Protein AF-A0A7S1TR69-F1 (afdb_monomer_lite)

Secondary structure (DSSP, 8-state):
------------------------------THHHHHHHHHHHHHHHHHHHHHHHHHHHTTS--GGGGGG-TT--TTS-HHHHHHHHHHHSS--TTEEEEEEE-TTS-EEEEEE-SEE--HHHHHHHTTS--S---EE-S-SEEE--HHHHHHHHHHHHTTHHHHHHHHHHTS-HHHHHHHHHHHHHHHHHHHHTT--

Radius of gyration: 30.83 Å; chains: 1; bounding box: 58×68×91 Å

pLDDT: mean 73.74, std 23.77, range [28.22, 97.88]

Sequence (197 aa):
TRTLMSTAPATSGAAGSGDVSNSGADVTAPKSRRKNGRRRRHAIKRKRHEDAASDGEDRVRYDPTERAQMPHLVEDALDDDLRLVKEELGYLPGHLRRIAARDAAGRPAVLQLYPLGISRSYKRRKRQRHTGDSAEPFPTMLWLVSKRLGLQVARLEYQGGVATMEKRLGESAEEVRAAQRAAHEGYAAARWALVNE

Structure (mmCIF, N/CA/C/O backbone):
data_AF-A0A7S1TR69-F1
#
_entry.id   AF-A0A7S1TR69-F1
#
loop_
_atom_site.group_PDB
_atom_site.id
_atom_site.type_symbol
_atom_site.label_atom_id
_atom_site.label_alt_id
_atom_site.label_comp_id
_atom_site.label_asym_id
_atom_site.label_entity_id
_atom_site.label_seq_id
_atom_site.pdbx_PDB_ins_code
_atom_site.Cartn_x
_atom_site.Cartn_y
_atom_site.Cartn_z
_atom_site.occupancy
_atom_site.B_iso_or_equiv
_atom_site.auth_seq_id
_atom_site.auth_comp_id
_atom_site.auth_asym_id
_atom_site.auth_atom_id
_atom_site.pdbx_PDB_model_num
ATOM 1 N N . THR A 1 1 ? 21.145 32.039 60.883 1.00 37.31 1 THR A N 1
ATOM 2 C CA . THR A 1 1 ? 22.429 32.571 60.362 1.00 37.31 1 THR A CA 1
ATOM 3 C C . THR A 1 1 ? 22.679 31.955 58.996 1.00 37.31 1 THR A C 1
ATOM 5 O O . THR A 1 1 ? 22.334 30.799 58.827 1.00 37.31 1 THR A O 1
ATOM 8 N N . ARG A 1 2 ? 23.219 32.629 57.976 1.00 34.91 2 ARG A N 1
ATOM 9 C CA . ARG A 1 2 ? 23.477 34.063 57.734 1.00 34.91 2 ARG A CA 1
ATOM 10 C C . ARG A 1 2 ? 23.538 34.227 56.200 1.00 34.91 2 ARG A C 1
ATOM 12 O O . ARG A 1 2 ? 24.145 33.396 55.538 1.00 34.91 2 ARG A O 1
ATOM 19 N N . THR A 1 3 ? 22.905 35.260 55.651 1.00 37.88 3 THR A N 1
ATOM 20 C CA . THR A 1 3 ? 22.991 35.665 54.230 1.00 37.88 3 THR A CA 1
ATOM 21 C C . THR A 1 3 ? 24.444 35.952 53.818 1.00 37.88 3 THR A C 1
ATOM 23 O O . THR A 1 3 ? 25.213 36.359 54.687 1.00 37.88 3 THR A O 1
ATOM 26 N N . LEU A 1 4 ? 24.797 35.861 52.525 1.00 39.00 4 LEU A N 1
ATOM 27 C CA . LEU A 1 4 ? 25.415 36.977 51.769 1.00 39.00 4 LEU A CA 1
ATOM 28 C C . LEU A 1 4 ? 25.694 36.655 50.285 1.00 39.00 4 LEU A C 1
ATOM 30 O O . LEU A 1 4 ? 26.061 35.542 49.924 1.00 39.00 4 LEU A O 1
ATOM 34 N N . MET A 1 5 ? 25.530 37.685 49.451 1.00 36.62 5 MET A N 1
ATOM 35 C CA . MET A 1 5 ? 25.973 37.774 48.052 1.00 36.62 5 MET A CA 1
ATOM 36 C C . MET A 1 5 ? 27.431 38.266 47.989 1.00 36.62 5 MET A C 1
ATOM 38 O O . MET A 1 5 ? 27.790 39.084 48.832 1.00 36.62 5 MET A O 1
ATOM 42 N N . SER A 1 6 ? 28.217 37.857 46.978 1.00 31.84 6 SER A N 1
ATOM 43 C CA . SER A 1 6 ? 29.419 38.551 46.434 1.00 31.84 6 SER A CA 1
ATOM 44 C C . SER A 1 6 ? 30.082 37.687 45.335 1.00 31.84 6 SER A C 1
ATOM 46 O O . SER A 1 6 ? 29.950 36.470 45.409 1.00 31.84 6 SER A O 1
ATOM 48 N N . THR A 1 7 ? 30.849 38.153 44.334 1.00 35.22 7 THR A N 1
ATOM 49 C CA . THR A 1 7 ? 30.918 39.423 43.558 1.00 35.22 7 THR A CA 1
ATOM 50 C C . THR A 1 7 ? 31.714 39.149 42.261 1.00 35.22 7 THR A C 1
ATOM 52 O O . THR A 1 7 ? 32.522 38.224 42.239 1.00 35.22 7 THR A O 1
ATOM 55 N N . ALA A 1 8 ? 31.552 39.956 41.202 1.00 36.22 8 ALA A N 1
ATOM 56 C CA . ALA A 1 8 ? 32.488 39.972 40.057 1.00 36.22 8 ALA A CA 1
ATOM 57 C C . ALA A 1 8 ? 33.788 40.746 40.394 1.00 36.22 8 ALA A C 1
ATOM 59 O O . ALA A 1 8 ? 33.816 41.456 41.404 1.00 36.22 8 ALA A O 1
ATOM 60 N N . PRO A 1 9 ? 34.856 40.647 39.571 1.00 46.12 9 PRO A N 1
ATOM 61 C CA . PRO A 1 9 ? 35.154 41.759 38.647 1.00 46.12 9 PRO A CA 1
ATOM 62 C C . PRO A 1 9 ? 35.740 41.340 37.269 1.00 46.12 9 PRO A C 1
ATOM 64 O O . PRO A 1 9 ? 35.765 40.165 36.918 1.00 46.12 9 PRO A O 1
ATOM 67 N N . ALA A 1 10 ? 36.144 42.332 36.459 1.00 32.28 10 ALA A N 1
ATOM 68 C CA . ALA A 1 10 ? 36.374 42.256 35.004 1.00 32.28 10 ALA A CA 1
ATOM 69 C C . ALA A 1 10 ? 37.852 42.401 34.553 1.00 32.28 10 ALA A C 1
ATOM 71 O O . ALA A 1 10 ? 38.710 42.671 35.388 1.00 32.28 10 ALA A O 1
ATOM 72 N N . THR A 1 11 ? 38.115 42.269 33.232 1.00 34.00 11 THR A N 1
ATOM 73 C CA . THR A 1 11 ? 39.175 42.871 32.345 1.00 34.00 11 THR A CA 1
ATOM 74 C C . THR A 1 11 ? 39.404 41.959 31.107 1.00 34.00 11 THR A C 1
ATOM 76 O O . THR A 1 11 ? 39.134 40.769 31.214 1.00 34.00 11 THR A O 1
ATOM 79 N N . SER A 1 12 ? 39.874 42.366 29.909 1.00 30.78 12 SER A N 1
ATOM 80 C CA . SER A 1 12 ? 40.018 43.671 29.212 1.00 30.78 12 SER A CA 1
ATOM 81 C C . SER A 1 12 ? 40.374 43.466 27.704 1.00 30.78 12 SER A C 1
ATOM 83 O O . SER A 1 12 ? 40.887 42.413 27.340 1.00 30.78 12 SER A O 1
ATOM 85 N N . GLY A 1 13 ? 40.173 44.491 26.849 1.00 29.28 13 GLY A N 1
ATOM 86 C CA . GLY A 1 13 ? 40.801 44.654 25.507 1.00 29.28 13 GLY A CA 1
ATOM 87 C C . GLY A 1 13 ? 40.213 43.869 24.305 1.00 29.28 13 GLY A C 1
ATOM 88 O O . GLY A 1 13 ? 39.543 42.865 24.495 1.00 29.28 13 GLY A O 1
ATOM 89 N N . ALA A 1 14 ? 40.427 44.250 23.031 1.00 29.81 14 ALA A N 1
ATOM 90 C CA . ALA A 1 14 ? 40.866 45.530 22.437 1.00 29.81 14 ALA A CA 1
ATOM 91 C C . ALA A 1 14 ? 40.582 45.580 20.901 1.00 29.81 14 ALA A C 1
ATOM 93 O O . ALA A 1 14 ? 40.628 44.548 20.248 1.00 29.81 14 ALA A O 1
ATOM 94 N N . ALA A 1 15 ? 40.316 46.789 20.372 1.00 29.30 15 ALA A N 1
ATOM 95 C CA . ALA A 1 15 ? 40.466 47.340 18.997 1.00 29.30 15 ALA A CA 1
ATOM 96 C C . ALA A 1 15 ? 40.431 46.476 17.697 1.00 29.30 15 ALA A C 1
ATOM 98 O O . ALA A 1 15 ? 41.132 45.478 17.580 1.00 29.30 15 ALA A O 1
ATOM 99 N N . GLY A 1 16 ? 39.834 47.031 16.616 1.00 28.22 16 GLY A N 1
ATOM 100 C CA . GLY A 1 16 ? 40.404 46.875 15.255 1.00 28.22 16 GLY A CA 1
ATOM 101 C C . GLY A 1 16 ? 39.478 46.884 14.016 1.00 28.22 16 GLY A C 1
ATOM 102 O O . GLY A 1 16 ? 39.055 45.823 13.587 1.00 28.22 16 GLY A O 1
ATOM 103 N N . SER A 1 17 ? 39.321 48.059 13.383 1.00 28.75 17 SER A N 1
ATOM 104 C CA . SER A 1 17 ? 39.218 48.331 11.920 1.00 28.75 17 SER A CA 1
ATOM 105 C C . SER A 1 17 ? 38.224 47.620 10.971 1.00 28.75 17 SER A C 1
ATOM 107 O O . SER A 1 17 ? 38.165 46.399 10.895 1.00 28.75 17 SER A O 1
ATOM 109 N N . GLY A 1 18 ? 37.648 48.408 10.041 1.00 30.23 18 GLY A N 1
ATOM 110 C CA . GLY A 1 18 ? 37.391 47.944 8.662 1.00 30.23 18 GLY A CA 1
ATOM 111 C C . GLY A 1 18 ? 36.063 48.339 8.002 1.00 30.23 18 GLY A C 1
ATOM 112 O O . GLY A 1 18 ? 35.301 47.449 7.641 1.00 30.23 18 GLY A O 1
ATOM 113 N N . ASP A 1 19 ? 35.798 49.632 7.787 1.00 31.44 19 ASP A N 1
ATOM 114 C CA . ASP A 1 19 ? 34.682 50.086 6.935 1.00 31.44 19 ASP A CA 1
ATOM 115 C C . ASP A 1 19 ? 35.173 50.337 5.494 1.00 31.44 19 ASP A C 1
ATOM 117 O O . ASP A 1 19 ? 36.206 50.984 5.299 1.00 31.44 19 ASP A O 1
ATOM 121 N N . VAL A 1 20 ? 34.469 49.804 4.487 1.00 38.53 20 VAL A N 1
ATOM 122 C CA . VAL A 1 20 ? 34.795 49.977 3.059 1.00 38.53 20 VAL A CA 1
ATOM 123 C C . VAL A 1 20 ? 33.517 50.169 2.246 1.00 38.53 20 VAL A C 1
ATOM 125 O O . VAL A 1 20 ? 32.836 49.220 1.852 1.00 38.53 20 VAL A O 1
ATOM 128 N N . SER A 1 21 ? 33.242 51.430 1.930 1.00 32.88 21 SER A N 1
ATOM 129 C CA . SER A 1 21 ? 32.243 51.859 0.954 1.00 32.88 21 SER A CA 1
ATOM 130 C C . SER A 1 21 ? 32.514 51.266 -0.434 1.00 32.88 21 SER A C 1
ATOM 132 O O . SER A 1 21 ? 33.641 51.335 -0.924 1.00 32.88 21 SER A O 1
ATOM 134 N N . ASN A 1 22 ? 31.474 50.794 -1.128 1.00 33.12 22 ASN A N 1
ATOM 135 C CA . ASN A 1 22 ? 31.541 50.527 -2.567 1.00 33.12 22 ASN A CA 1
ATOM 136 C C . ASN A 1 22 ? 30.507 51.380 -3.314 1.00 33.12 22 ASN A C 1
ATOM 138 O O . ASN A 1 22 ? 29.309 51.313 -3.035 1.00 33.12 22 ASN A O 1
ATOM 142 N N . SER A 1 23 ? 30.985 52.208 -4.239 1.00 33.25 23 SER A N 1
ATOM 143 C CA . SER A 1 23 ? 30.186 53.154 -5.015 1.00 33.25 23 SER A CA 1
ATOM 144 C C . SER A 1 23 ? 29.502 52.487 -6.213 1.00 33.25 23 SER A C 1
ATOM 146 O O . SER A 1 23 ? 29.989 51.519 -6.794 1.00 33.25 23 SER A O 1
ATOM 148 N N . GLY A 1 24 ? 28.328 53.002 -6.585 1.00 33.34 24 GLY A N 1
ATOM 149 C CA . GLY A 1 24 ? 27.547 52.469 -7.700 1.00 33.34 24 GLY A CA 1
ATOM 150 C C . GLY A 1 24 ? 28.105 52.852 -9.073 1.00 33.34 24 GLY A C 1
ATOM 151 O O . GLY A 1 24 ? 28.635 53.946 -9.256 1.00 33.34 24 GLY A O 1
ATOM 152 N N . ALA A 1 25 ? 27.896 51.974 -10.057 1.00 31.81 25 ALA A N 1
ATOM 153 C CA . ALA A 1 25 ? 28.093 52.261 -11.475 1.00 31.81 25 ALA A CA 1
ATOM 154 C C . ALA A 1 25 ? 26.768 52.075 -12.236 1.00 31.81 25 ALA A C 1
ATOM 156 O O . ALA A 1 25 ? 26.170 50.997 -12.207 1.00 31.81 25 ALA A O 1
ATOM 157 N N . ASP A 1 26 ? 26.312 53.134 -12.907 1.00 38.41 26 ASP A N 1
ATOM 158 C CA . ASP A 1 26 ? 25.147 53.118 -13.799 1.00 38.41 26 ASP A CA 1
ATOM 159 C C . ASP A 1 26 ? 25.491 52.447 -15.143 1.00 38.41 26 ASP A C 1
ATOM 161 O O . ASP A 1 26 ? 26.572 52.652 -15.694 1.00 38.41 26 ASP A O 1
ATOM 165 N N . VAL A 1 27 ? 24.558 51.659 -15.691 1.00 40.62 27 VAL A N 1
ATOM 166 C CA . VAL A 1 27 ? 24.656 51.073 -17.039 1.00 40.62 27 VAL A CA 1
ATOM 167 C C . VAL A 1 27 ? 23.279 51.067 -17.714 1.00 40.62 27 VAL A C 1
ATOM 169 O O . VAL A 1 27 ? 22.526 50.084 -17.693 1.00 40.62 27 VAL A O 1
ATOM 172 N N . THR A 1 28 ? 22.953 52.160 -18.400 1.00 48.12 28 THR A N 1
ATOM 173 C CA . THR A 1 28 ? 21.740 52.285 -19.218 1.00 48.12 28 THR A CA 1
ATOM 174 C C . THR A 1 28 ? 21.899 51.609 -20.592 1.00 48.12 28 THR A C 1
ATOM 176 O O . THR A 1 28 ? 22.429 52.167 -21.548 1.00 48.12 28 THR A O 1
ATOM 179 N N . ALA A 1 29 ? 21.393 50.377 -20.732 1.00 43.53 29 ALA A N 1
ATOM 180 C CA . ALA A 1 29 ? 21.462 49.617 -21.990 1.00 43.53 29 ALA A CA 1
ATOM 181 C C . ALA A 1 29 ? 20.355 49.991 -23.020 1.00 43.53 29 ALA A C 1
ATOM 183 O O . ALA A 1 29 ? 19.178 50.106 -22.654 1.00 43.53 29 ALA A O 1
ATOM 184 N N . PRO A 1 30 ? 20.665 50.095 -24.334 1.00 41.94 30 PRO A N 1
ATOM 185 C CA . PRO A 1 30 ? 19.741 50.624 -25.346 1.00 41.94 30 PRO A CA 1
ATOM 186 C C . PRO A 1 30 ? 18.538 49.715 -25.675 1.00 41.94 30 PRO A C 1
ATOM 188 O O . PRO A 1 30 ? 18.635 48.492 -25.816 1.00 41.94 30 PRO A O 1
ATOM 191 N N . LYS A 1 31 ? 17.368 50.345 -25.865 1.00 50.06 31 LYS A N 1
ATOM 192 C CA . LYS A 1 31 ? 16.043 49.689 -25.922 1.00 50.06 31 LYS A CA 1
ATOM 193 C C . LYS A 1 31 ? 15.795 48.777 -27.145 1.00 50.06 31 LYS A C 1
ATOM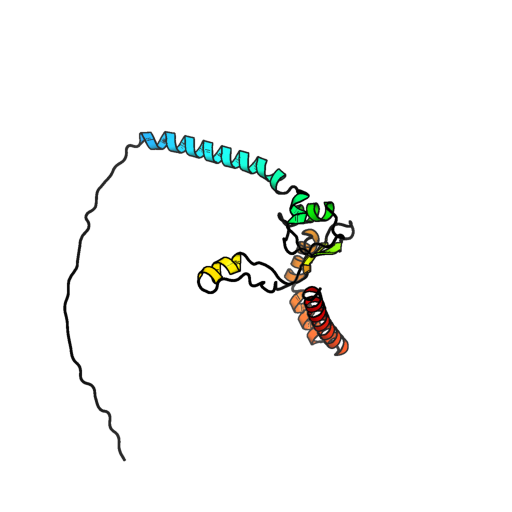 195 O O . LYS A 1 31 ? 14.914 47.920 -27.065 1.00 50.06 31 LYS A O 1
ATOM 200 N N . SER A 1 32 ? 16.539 48.894 -28.251 1.00 47.91 32 SER A N 1
ATOM 201 C CA . SER A 1 32 ? 16.267 48.136 -29.495 1.00 47.91 32 SER A CA 1
ATOM 202 C C . SER A 1 32 ? 16.574 46.632 -29.382 1.00 47.91 32 SER A C 1
ATOM 204 O O . SER A 1 32 ? 15.752 45.800 -29.778 1.00 47.91 32 SER A O 1
ATOM 206 N N . ARG A 1 33 ? 17.690 46.255 -28.735 1.00 43.62 33 ARG A N 1
ATOM 207 C CA . ARG A 1 33 ? 18.094 44.849 -28.497 1.00 43.62 33 ARG A CA 1
ATOM 208 C C . ARG A 1 33 ? 17.037 44.039 -27.723 1.00 43.62 33 ARG A C 1
ATOM 210 O O . ARG A 1 33 ? 16.931 42.824 -27.906 1.00 43.62 33 ARG A O 1
ATOM 217 N N . ARG A 1 34 ? 16.203 44.695 -26.901 1.00 47.06 34 ARG A N 1
ATOM 218 C CA . ARG A 1 34 ? 15.158 44.041 -26.088 1.00 47.06 34 ARG A CA 1
ATOM 219 C C . ARG A 1 34 ? 14.012 43.433 -26.917 1.00 47.06 34 ARG A C 1
ATOM 221 O O . ARG A 1 34 ? 13.497 42.389 -26.514 1.00 47.06 34 ARG A O 1
ATOM 228 N N . LYS A 1 35 ? 13.623 44.010 -28.067 1.00 44.31 35 LYS A N 1
ATOM 229 C CA . LYS A 1 35 ? 12.495 43.491 -28.882 1.00 44.31 35 LYS A CA 1
ATOM 230 C C . LYS A 1 35 ? 12.825 42.144 -29.548 1.00 44.31 35 LYS A C 1
ATOM 232 O O . LYS A 1 35 ? 12.065 41.186 -29.387 1.00 44.31 35 LYS A O 1
ATOM 237 N N . ASN A 1 36 ? 13.986 42.019 -30.197 1.00 44.88 36 ASN A N 1
ATOM 238 C CA . ASN A 1 36 ? 14.381 40.776 -30.883 1.00 44.88 36 ASN A CA 1
ATOM 239 C C . ASN A 1 36 ? 14.621 39.613 -29.903 1.00 44.88 36 ASN A C 1
ATOM 241 O O . ASN A 1 36 ? 14.195 38.485 -30.158 1.00 44.88 36 ASN A O 1
ATOM 245 N N . GLY A 1 37 ? 15.199 39.895 -28.729 1.00 48.38 37 GLY A N 1
ATOM 246 C CA . GLY A 1 37 ? 15.357 38.902 -27.661 1.00 48.38 37 GLY A CA 1
ATOM 247 C C . GLY A 1 37 ? 14.039 38.431 -27.028 1.00 48.38 37 GLY A C 1
ATOM 248 O O . GLY A 1 37 ? 14.005 37.352 -26.438 1.00 48.38 37 GLY A O 1
ATOM 249 N N . ARG A 1 38 ? 12.943 39.200 -27.127 1.00 51.16 38 ARG A N 1
ATOM 250 C CA . ARG A 1 38 ? 11.614 38.792 -26.627 1.00 51.16 38 ARG A CA 1
ATOM 251 C C . ARG A 1 38 ? 10.900 37.877 -27.628 1.00 51.16 38 ARG A C 1
ATOM 253 O O . ARG A 1 38 ? 10.381 36.843 -27.222 1.00 51.16 38 ARG A O 1
ATOM 260 N N . ARG A 1 39 ? 10.972 38.186 -28.932 1.00 54.66 39 ARG A N 1
ATOM 261 C CA . ARG A 1 39 ? 10.464 37.311 -30.010 1.00 54.66 39 ARG A CA 1
ATOM 262 C C . ARG A 1 39 ? 11.171 35.951 -30.040 1.00 54.66 39 ARG A C 1
ATOM 264 O O . ARG A 1 39 ? 10.491 34.931 -29.996 1.00 54.66 39 ARG A O 1
ATOM 271 N N . ARG A 1 40 ? 12.514 35.916 -30.007 1.00 55.38 40 ARG A N 1
ATOM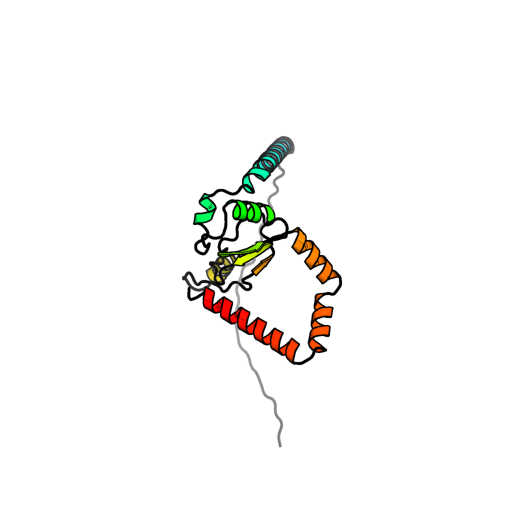 272 C CA . ARG A 1 40 ? 13.276 34.648 -29.944 1.00 55.38 40 ARG A CA 1
ATOM 273 C C . ARG A 1 40 ? 12.927 33.809 -28.708 1.00 55.38 40 ARG A C 1
ATOM 275 O O . ARG A 1 40 ? 12.747 32.604 -28.834 1.00 55.38 40 ARG A O 1
ATOM 282 N N . ARG A 1 41 ? 12.758 34.430 -27.532 1.00 54.28 41 ARG A N 1
ATOM 283 C CA . ARG A 1 41 ? 12.344 33.712 -26.311 1.00 54.28 41 ARG A CA 1
ATOM 284 C C . ARG A 1 41 ? 10.921 33.153 -26.390 1.00 54.28 41 ARG A C 1
ATOM 286 O O . ARG A 1 41 ? 10.709 32.046 -25.912 1.00 54.28 41 ARG A O 1
ATOM 293 N N . HIS A 1 42 ? 9.973 33.846 -27.026 1.00 49.88 42 HIS A N 1
ATOM 294 C CA . HIS A 1 42 ? 8.639 33.279 -27.264 1.00 49.88 42 HIS A CA 1
ATOM 295 C C . HIS A 1 42 ? 8.648 32.137 -28.287 1.00 49.88 42 HIS A C 1
ATOM 297 O O . HIS A 1 42 ? 7.951 31.157 -28.058 1.00 49.88 42 HIS A O 1
ATOM 303 N N . ALA A 1 43 ? 9.457 32.212 -29.349 1.00 57.47 43 ALA A N 1
ATOM 304 C CA . ALA A 1 43 ? 9.610 31.110 -30.303 1.00 57.47 43 ALA A CA 1
ATOM 305 C C . ALA A 1 43 ? 10.234 29.864 -29.647 1.00 57.47 43 ALA A C 1
ATOM 307 O O . ALA A 1 43 ? 9.684 28.776 -29.759 1.00 57.47 43 ALA A O 1
ATOM 308 N N . ILE A 1 44 ? 11.315 30.029 -28.874 1.00 57.88 44 ILE A N 1
ATOM 309 C CA . ILE A 1 44 ? 11.944 28.927 -28.123 1.00 57.88 44 ILE A CA 1
ATOM 310 C C . ILE A 1 44 ? 10.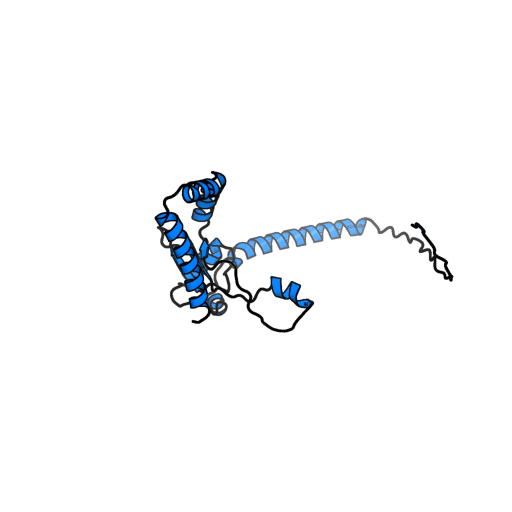993 28.367 -27.054 1.00 57.88 44 ILE A C 1
ATOM 312 O O . ILE A 1 44 ? 10.968 27.159 -26.842 1.00 57.88 44 ILE A O 1
ATOM 316 N N . LYS A 1 45 ? 10.193 29.213 -26.386 1.00 51.06 45 LYS A N 1
ATOM 317 C CA . LYS A 1 45 ? 9.193 28.750 -25.410 1.00 51.06 45 LYS A CA 1
ATOM 318 C C . LYS A 1 45 ? 8.031 28.009 -26.082 1.00 51.06 45 LYS A C 1
ATOM 320 O O . LYS A 1 45 ? 7.596 27.012 -25.526 1.00 51.06 45 LYS A O 1
ATOM 325 N N . ARG A 1 46 ? 7.550 28.462 -27.248 1.00 57.97 46 ARG A N 1
ATOM 326 C CA . ARG A 1 46 ? 6.529 27.752 -28.038 1.00 57.97 46 ARG A CA 1
ATOM 327 C C . ARG A 1 46 ? 7.037 26.403 -28.516 1.00 57.97 46 ARG A C 1
ATOM 329 O O . ARG A 1 46 ? 6.433 25.407 -28.149 1.00 57.97 46 ARG A O 1
ATOM 336 N N . LYS A 1 47 ? 8.205 26.366 -29.164 1.00 55.22 47 LYS A N 1
ATOM 337 C CA . LYS A 1 47 ? 8.807 25.107 -29.605 1.00 55.22 47 LYS A CA 1
ATOM 338 C C . LYS A 1 47 ? 9.014 24.135 -28.435 1.00 55.22 47 LYS A C 1
ATOM 340 O O . LYS A 1 47 ? 8.597 22.999 -28.521 1.00 55.22 47 LYS A O 1
ATOM 345 N N . ARG A 1 48 ? 9.508 24.599 -27.279 1.00 53.88 48 ARG A N 1
ATOM 346 C CA . ARG A 1 48 ? 9.595 23.766 -26.059 1.00 53.88 48 ARG A CA 1
ATOM 347 C C . ARG A 1 48 ? 8.248 23.286 -25.503 1.00 53.88 48 ARG A C 1
ATOM 349 O O . ARG A 1 48 ? 8.252 22.318 -24.759 1.00 53.88 48 ARG A O 1
ATOM 356 N N . HIS A 1 49 ? 7.136 23.966 -25.781 1.00 53.69 49 HIS A N 1
ATOM 357 C CA . HIS A 1 49 ? 5.792 23.495 -25.423 1.00 53.69 49 HIS A CA 1
ATOM 358 C C . HIS A 1 49 ? 5.224 22.527 -26.469 1.00 53.69 49 HIS A C 1
ATOM 360 O O . HIS A 1 49 ? 4.493 21.625 -26.088 1.00 53.69 49 HIS A O 1
ATOM 366 N N . GLU A 1 50 ? 5.560 22.703 -27.747 1.00 53.59 50 GLU A N 1
ATOM 367 C CA . GLU A 1 50 ? 5.196 21.802 -28.849 1.00 53.59 50 GLU A CA 1
ATOM 368 C C . GLU A 1 50 ? 5.978 20.479 -28.736 1.00 53.59 50 GLU A C 1
ATOM 370 O O . GLU A 1 50 ? 5.364 19.419 -28.651 1.00 53.59 50 GLU A O 1
ATOM 375 N N . ASP A 1 51 ? 7.306 20.545 -28.579 1.00 50.72 51 ASP A N 1
ATOM 376 C CA . ASP A 1 51 ? 8.181 19.398 -28.297 1.00 50.72 51 ASP A CA 1
ATOM 377 C C . ASP A 1 51 ? 7.711 18.663 -27.016 1.00 50.72 51 ASP A C 1
ATOM 379 O O . ASP A 1 51 ? 7.542 17.450 -27.019 1.00 50.72 51 ASP A O 1
ATOM 383 N N . ALA A 1 52 ? 7.394 19.386 -25.929 1.00 50.19 52 ALA A N 1
ATOM 384 C CA . ALA A 1 52 ? 6.914 18.774 -24.680 1.00 50.19 52 ALA A CA 1
ATOM 385 C C . ALA A 1 52 ? 5.465 18.248 -24.727 1.00 50.19 52 ALA A C 1
ATOM 387 O O . ALA A 1 52 ? 5.085 17.477 -23.846 1.00 50.19 52 ALA A O 1
ATOM 388 N N . ALA A 1 53 ? 4.654 18.672 -25.702 1.00 50.41 53 ALA A N 1
ATOM 389 C CA . ALA A 1 53 ? 3.336 18.092 -25.955 1.00 50.41 53 ALA A CA 1
ATOM 390 C C . ALA A 1 53 ? 3.458 16.796 -26.773 1.00 50.41 53 ALA A C 1
ATOM 392 O O . ALA A 1 53 ? 2.747 15.840 -26.487 1.00 50.41 53 ALA A O 1
ATOM 393 N N . SER A 1 54 ? 4.407 16.747 -27.717 1.00 50.66 54 SER A N 1
ATOM 394 C CA . SER A 1 54 ? 4.767 15.542 -28.476 1.00 50.66 54 SER A CA 1
ATOM 395 C C . SER A 1 54 ? 5.413 14.467 -27.590 1.00 50.66 54 SER A C 1
ATOM 397 O O . SER A 1 54 ? 5.006 13.311 -27.628 1.00 50.66 54 SER A O 1
ATOM 399 N N . ASP A 1 55 ? 6.370 14.844 -26.735 1.00 49.12 55 ASP A N 1
ATOM 400 C CA . ASP A 1 55 ? 7.038 13.938 -25.782 1.00 49.12 55 ASP A CA 1
ATOM 401 C C . ASP A 1 55 ? 6.090 13.400 -24.685 1.00 49.12 55 ASP A C 1
ATOM 403 O O . ASP A 1 55 ? 6.479 12.541 -23.890 1.00 49.12 55 ASP A O 1
ATOM 407 N N . GLY A 1 56 ? 4.873 13.945 -24.570 1.00 46.84 56 GLY A N 1
ATOM 408 C CA . GLY A 1 56 ? 3.928 13.630 -23.499 1.00 46.84 56 GLY A CA 1
ATOM 409 C C . GLY A 1 56 ? 3.355 12.214 -23.577 1.00 46.84 56 GLY A C 1
ATOM 410 O O . GLY A 1 56 ? 3.266 11.548 -22.547 1.00 46.84 56 GLY A O 1
ATOM 411 N N . GLU A 1 57 ? 3.000 11.747 -24.777 1.00 50.12 57 GLU A N 1
ATOM 412 C CA . GLU A 1 57 ? 2.453 10.396 -24.982 1.00 50.12 57 GLU A CA 1
ATOM 413 C C . GLU A 1 57 ? 3.547 9.322 -24.916 1.00 50.12 57 GLU A C 1
ATOM 415 O O . GLU A 1 57 ? 3.392 8.321 -24.214 1.00 50.12 57 GLU A O 1
ATOM 420 N N . ASP A 1 58 ? 4.688 9.545 -25.574 1.00 51.47 58 ASP A N 1
ATOM 421 C CA . ASP A 1 58 ? 5.739 8.524 -25.695 1.00 51.47 58 ASP A CA 1
ATOM 422 C C . ASP A 1 58 ? 6.446 8.243 -24.351 1.00 51.47 58 ASP A C 1
ATOM 424 O O . ASP A 1 58 ? 6.869 7.124 -24.075 1.00 51.47 58 ASP A O 1
ATOM 428 N N . ARG A 1 59 ? 6.481 9.223 -23.435 1.00 54.78 59 ARG A N 1
ATOM 429 C CA . ARG A 1 59 ? 7.038 9.059 -22.076 1.00 54.78 59 ARG A CA 1
ATOM 430 C C . ARG A 1 59 ? 6.257 8.123 -21.156 1.00 54.78 59 ARG A C 1
ATOM 432 O O . ARG A 1 59 ? 6.841 7.588 -20.212 1.00 54.78 59 ARG A O 1
ATOM 439 N N . VAL A 1 60 ? 4.952 7.968 -21.377 1.00 64.31 60 VAL A N 1
ATOM 440 C CA . VAL A 1 60 ? 4.098 7.086 -20.559 1.00 64.31 60 VAL A CA 1
ATOM 441 C C . VAL A 1 60 ? 4.172 5.641 -21.061 1.00 64.31 60 VAL A C 1
ATOM 443 O O . VAL A 1 60 ? 3.902 4.711 -20.303 1.00 64.31 60 VAL A O 1
ATOM 446 N N . ARG A 1 61 ? 4.612 5.435 -22.308 1.00 81.75 61 ARG A N 1
ATOM 447 C CA . ARG A 1 61 ? 4.767 4.115 -22.917 1.00 81.75 61 ARG A CA 1
ATOM 448 C C . ARG A 1 61 ? 5.751 3.254 -22.125 1.00 81.75 61 ARG A C 1
ATOM 450 O O . ARG A 1 61 ? 6.837 3.700 -21.759 1.00 81.75 61 ARG A O 1
ATOM 457 N N . TYR A 1 62 ? 5.357 2.018 -21.842 1.00 86.06 62 TYR A N 1
ATOM 458 C CA . TYR A 1 62 ? 6.223 1.021 -21.216 1.00 86.06 62 TYR A CA 1
ATOM 459 C C . TYR A 1 62 ? 7.233 0.465 -22.222 1.00 86.06 62 TYR A C 1
ATOM 461 O O . TYR A 1 62 ? 6.867 0.140 -23.353 1.00 86.06 62 TYR A O 1
ATOM 469 N N . ASP A 1 63 ? 8.485 0.353 -21.787 1.00 87.75 63 ASP A N 1
ATOM 470 C CA . ASP A 1 63 ? 9.563 -0.324 -22.504 1.00 87.75 63 ASP A CA 1
ATOM 471 C C . ASP A 1 63 ? 9.879 -1.638 -21.759 1.00 87.75 63 ASP A C 1
ATOM 473 O O . ASP A 1 63 ? 10.210 -1.581 -20.572 1.00 87.75 63 ASP A O 1
ATOM 477 N N . PRO A 1 64 ? 9.813 -2.820 -22.409 1.00 85.69 64 PRO A N 1
ATOM 478 C CA . PRO A 1 64 ? 10.140 -4.106 -21.783 1.00 85.69 64 PRO A CA 1
ATOM 479 C C . PRO A 1 64 ? 11.508 -4.157 -21.081 1.00 85.69 64 PRO A C 1
ATOM 481 O O . PRO A 1 64 ? 11.691 -4.918 -20.131 1.00 85.69 64 PRO A O 1
ATOM 484 N N . THR A 1 65 ? 12.474 -3.327 -21.487 1.00 87.31 65 THR A N 1
ATOM 485 C CA . THR A 1 65 ? 13.782 -3.226 -20.819 1.00 87.31 65 THR A CA 1
ATOM 486 C C . THR A 1 65 ? 13.711 -2.574 -19.431 1.00 87.31 65 THR A C 1
ATOM 488 O O . THR A 1 65 ? 14.601 -2.797 -18.607 1.00 87.31 65 THR A O 1
ATOM 491 N N . GLU A 1 66 ? 12.640 -1.840 -19.100 1.00 86.31 66 GLU A N 1
ATOM 492 C CA . GLU A 1 66 ? 12.388 -1.331 -17.742 1.00 86.31 66 GLU A CA 1
ATOM 493 C C . GLU A 1 66 ? 12.192 -2.470 -16.730 1.00 86.31 66 GLU A C 1
ATOM 495 O O . GLU A 1 66 ? 12.524 -2.297 -15.556 1.00 86.31 66 GLU A O 1
ATOM 500 N N . ARG A 1 67 ? 11.741 -3.655 -17.173 1.00 85.69 67 ARG A N 1
ATOM 501 C CA . ARG A 1 67 ? 11.595 -4.850 -16.324 1.00 85.69 67 ARG A CA 1
ATOM 502 C C . ARG A 1 67 ? 12.907 -5.235 -15.638 1.00 85.69 67 ARG A C 1
ATOM 504 O O . ARG A 1 67 ? 12.918 -5.538 -14.448 1.00 85.69 67 ARG A O 1
ATOM 511 N N . ALA A 1 68 ? 14.029 -5.134 -16.354 1.00 85.31 68 ALA A N 1
ATOM 512 C CA . ALA A 1 68 ? 15.364 -5.436 -15.830 1.00 85.31 68 ALA A CA 1
ATOM 513 C C . ALA A 1 68 ? 15.833 -4.462 -14.726 1.00 85.31 68 ALA A C 1
ATOM 515 O O . ALA A 1 68 ? 16.829 -4.721 -14.054 1.00 85.31 68 ALA A O 1
ATOM 516 N N . GLN A 1 69 ? 15.123 -3.347 -14.515 1.00 81.38 69 GLN A N 1
ATOM 517 C CA . GLN A 1 69 ? 15.408 -2.371 -13.457 1.00 81.38 69 GLN A CA 1
ATOM 518 C C . GLN A 1 69 ? 14.680 -2.694 -12.137 1.00 81.38 69 GLN A C 1
ATOM 520 O O . GLN A 1 69 ? 14.842 -1.958 -11.161 1.00 81.38 69 GLN A O 1
ATOM 525 N N . MET A 1 70 ? 13.887 -3.773 -12.091 1.00 87.81 70 MET A N 1
ATOM 526 C CA . MET A 1 70 ? 13.138 -4.230 -10.916 1.00 87.81 70 MET A CA 1
ATOM 527 C C . MET A 1 70 ? 13.719 -5.546 -10.367 1.00 87.81 70 MET A C 1
ATOM 529 O O . MET A 1 70 ? 13.209 -6.620 -10.682 1.00 87.81 70 MET A O 1
ATOM 533 N N . PRO A 1 71 ? 14.758 -5.509 -9.513 1.00 86.25 71 PRO A N 1
ATOM 534 C CA . PRO A 1 71 ? 15.452 -6.718 -9.052 1.00 86.25 71 PRO A CA 1
ATOM 535 C C . PRO A 1 71 ? 14.606 -7.640 -8.158 1.00 86.25 71 PRO A C 1
ATOM 537 O O . PRO A 1 71 ? 15.029 -8.752 -7.868 1.00 86.25 71 PRO A O 1
ATOM 540 N N . HIS A 1 72 ? 13.435 -7.183 -7.705 1.00 88.12 72 HIS A N 1
ATOM 541 C CA . HIS A 1 72 ? 12.524 -7.945 -6.847 1.00 88.12 72 HIS A CA 1
ATOM 542 C C . HIS A 1 72 ? 11.254 -8.405 -7.573 1.00 88.12 72 HIS A C 1
ATOM 544 O O . HIS A 1 72 ? 10.396 -9.010 -6.936 1.00 88.12 72 HIS A O 1
ATOM 550 N N . LEU A 1 73 ? 11.100 -8.100 -8.866 1.00 88.81 73 LEU A N 1
ATOM 551 C CA . LEU A 1 73 ? 9.912 -8.475 -9.626 1.00 88.81 73 LEU A CA 1
ATOM 552 C C . LEU A 1 73 ? 9.906 -9.986 -9.877 1.00 88.81 73 LEU A C 1
ATOM 554 O O . LEU A 1 73 ? 10.786 -10.500 -10.566 1.00 88.81 73 LEU A O 1
ATOM 558 N N . VAL A 1 74 ? 8.900 -10.686 -9.359 1.00 86.62 74 VAL A N 1
ATOM 559 C CA . VAL A 1 74 ? 8.694 -12.106 -9.670 1.00 86.62 74 VAL A CA 1
ATOM 560 C C . VAL A 1 74 ? 7.941 -12.265 -10.998 1.00 86.62 74 VAL A C 1
ATOM 562 O O . VAL A 1 74 ? 7.339 -11.325 -11.519 1.00 86.62 74 VAL A O 1
ATOM 565 N N . GLU A 1 75 ? 7.992 -13.459 -11.587 1.00 74.81 75 GLU A N 1
ATOM 566 C CA . GLU A 1 75 ? 7.504 -13.706 -12.955 1.00 74.81 75 GLU A CA 1
ATOM 567 C C . GLU A 1 75 ? 5.978 -13.557 -13.132 1.00 74.81 75 GLU A C 1
ATOM 569 O O . GLU A 1 75 ? 5.505 -13.475 -14.262 1.00 74.81 75 GLU A O 1
ATOM 574 N N . ASP A 1 76 ? 5.206 -13.458 -12.040 1.00 77.06 76 ASP A N 1
ATOM 575 C CA . ASP A 1 76 ? 3.736 -13.355 -12.057 1.00 77.06 76 ASP A CA 1
ATOM 576 C C . ASP A 1 76 ? 3.180 -12.030 -12.624 1.00 77.06 76 ASP A C 1
ATOM 578 O O . ASP A 1 76 ? 2.000 -11.954 -12.983 1.00 77.06 76 ASP A O 1
ATOM 582 N N . ALA A 1 77 ? 4.016 -10.994 -12.735 1.00 75.94 77 ALA A N 1
ATOM 583 C CA . ALA A 1 77 ? 3.655 -9.716 -13.333 1.00 75.94 77 ALA A CA 1
ATOM 584 C C . ALA A 1 77 ? 3.843 -9.753 -14.856 1.00 75.94 77 ALA A C 1
ATOM 586 O O . ALA A 1 77 ? 4.965 -9.900 -15.353 1.00 75.94 77 ALA A O 1
ATOM 587 N N . LEU A 1 78 ? 2.762 -9.560 -15.611 1.00 85.94 78 LEU A N 1
ATOM 588 C CA . LEU A 1 78 ? 2.810 -9.492 -17.071 1.00 85.94 78 LEU A CA 1
ATOM 589 C C . LEU A 1 78 ? 3.321 -8.122 -17.535 1.00 85.94 78 LEU A C 1
ATOM 591 O O . LEU A 1 78 ? 3.139 -7.109 -16.863 1.00 85.94 78 LEU A O 1
ATOM 595 N N . ASP A 1 79 ? 3.902 -8.061 -18.728 1.00 89.81 79 ASP A N 1
ATOM 596 C CA . ASP A 1 79 ? 4.339 -6.794 -19.330 1.00 89.81 79 ASP A CA 1
ATOM 597 C C . ASP A 1 79 ? 3.167 -5.817 -19.560 1.00 89.81 79 ASP A C 1
ATOM 599 O O . ASP A 1 79 ? 3.318 -4.605 -19.398 1.00 89.81 79 ASP A O 1
ATOM 603 N N . ASP A 1 80 ? 1.963 -6.337 -19.819 1.00 91.12 80 ASP A N 1
ATOM 604 C CA . ASP A 1 80 ? 0.727 -5.546 -19.831 1.00 91.12 80 ASP A CA 1
ATOM 605 C C . ASP A 1 80 ? 0.356 -4.974 -18.453 1.00 91.12 80 ASP A C 1
ATOM 607 O O . ASP A 1 80 ? -0.196 -3.875 -18.378 1.00 91.12 80 ASP A O 1
ATOM 611 N N . ASP A 1 81 ? 0.686 -5.660 -17.353 1.00 93.25 81 ASP A N 1
ATOM 612 C CA . ASP A 1 81 ? 0.484 -5.108 -16.010 1.00 93.25 81 ASP A CA 1
ATOM 613 C C . ASP A 1 81 ? 1.427 -3.939 -15.763 1.00 93.25 81 ASP A C 1
ATOM 615 O O . ASP A 1 81 ? 1.004 -2.906 -15.252 1.00 93.25 81 ASP A O 1
ATOM 619 N N . LEU A 1 82 ? 2.696 -4.080 -16.154 1.00 93.56 82 LEU A N 1
ATOM 620 C CA . LEU A 1 82 ? 3.699 -3.025 -16.029 1.00 93.56 82 LEU A CA 1
ATOM 621 C C . LEU A 1 82 ? 3.307 -1.802 -16.868 1.00 93.56 82 LEU A C 1
ATOM 623 O O . LEU A 1 82 ? 3.334 -0.677 -16.364 1.00 93.56 82 LEU A O 1
ATOM 627 N N . ARG A 1 83 ? 2.814 -2.014 -18.094 1.00 94.00 83 ARG A N 1
ATOM 628 C CA . ARG A 1 83 ? 2.209 -0.960 -18.917 1.00 94.00 83 ARG A CA 1
ATOM 629 C C . ARG A 1 83 ? 1.051 -0.259 -18.203 1.00 94.00 83 ARG A C 1
ATOM 631 O O . ARG A 1 83 ? 1.085 0.961 -18.059 1.00 94.00 83 ARG A O 1
ATOM 638 N N . LEU A 1 84 ? 0.068 -1.006 -17.696 1.00 93.88 84 LEU A N 1
ATOM 639 C CA . LEU A 1 84 ? -1.076 -0.436 -16.973 1.00 93.88 84 LEU A CA 1
ATOM 640 C C . LEU A 1 84 ? -0.650 0.307 -15.694 1.00 93.88 84 LEU A C 1
ATOM 642 O O . LEU A 1 84 ? -1.181 1.373 -15.398 1.00 93.88 84 LEU A O 1
ATOM 646 N N . VAL A 1 85 ? 0.332 -0.199 -14.946 1.00 94.31 85 VAL A N 1
ATOM 647 C CA . VAL A 1 85 ? 0.873 0.473 -13.752 1.00 94.31 85 VAL A CA 1
ATOM 648 C C . VAL A 1 85 ? 1.572 1.782 -14.122 1.00 94.31 85 VAL A C 1
ATOM 650 O O . VAL A 1 85 ? 1.375 2.784 -13.432 1.00 94.31 85 VAL A O 1
ATOM 653 N N . LYS A 1 86 ? 2.331 1.810 -15.226 1.00 92.94 86 LYS A N 1
ATOM 654 C CA . LYS A 1 86 ? 2.985 3.024 -15.733 1.00 92.94 86 LYS A CA 1
ATOM 655 C C . LYS A 1 86 ? 1.969 4.060 -16.230 1.00 92.94 86 LYS A C 1
ATOM 657 O O . LYS A 1 86 ? 2.133 5.240 -15.935 1.00 92.94 86 LYS A O 1
ATOM 662 N N . GLU A 1 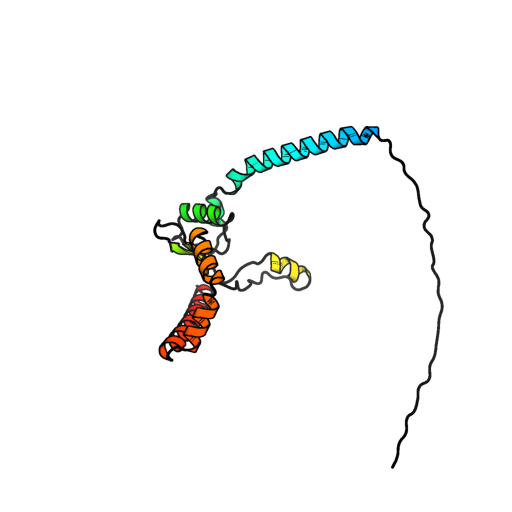87 ? 0.892 3.634 -16.889 1.00 92.88 87 GLU A N 1
ATOM 663 C CA . GLU A 1 87 ? -0.247 4.491 -17.268 1.00 92.88 87 GLU A CA 1
ATOM 664 C C . GLU A 1 87 ? -0.992 5.052 -16.041 1.00 92.88 87 GLU A C 1
ATOM 666 O O . GLU A 1 87 ? -1.418 6.213 -16.020 1.00 92.88 87 GLU A O 1
ATOM 671 N N . GLU A 1 88 ? -1.152 4.247 -14.986 1.00 92.38 88 GLU A N 1
ATOM 672 C CA . GLU A 1 88 ? -1.848 4.689 -13.781 1.00 92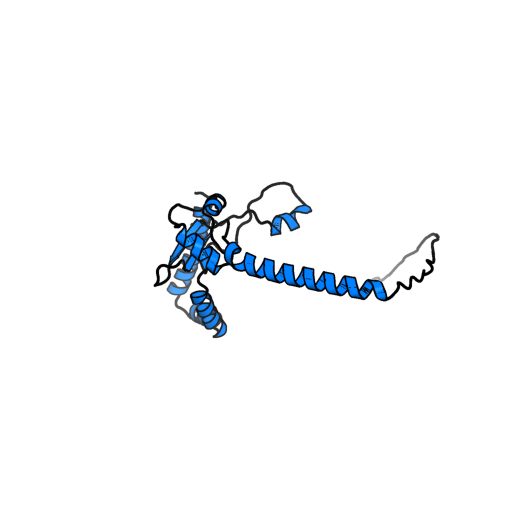.38 88 GLU A CA 1
ATOM 673 C C . GLU A 1 88 ? -1.004 5.653 -12.930 1.00 92.38 88 GLU A C 1
ATOM 675 O O . GLU A 1 88 ? -1.495 6.721 -12.559 1.00 92.38 88 GLU A O 1
ATOM 680 N N . LEU A 1 89 ? 0.263 5.328 -12.661 1.00 92.06 89 LEU A N 1
ATOM 681 C CA . LEU A 1 89 ? 1.140 6.112 -11.779 1.00 92.06 89 LEU A CA 1
ATOM 682 C C . LEU A 1 89 ? 1.961 7.196 -12.501 1.00 92.06 89 LEU A C 1
ATOM 684 O O . LEU A 1 89 ? 2.475 8.105 -11.848 1.00 92.06 89 LEU A O 1
ATOM 688 N N . GLY A 1 90 ? 2.123 7.100 -13.822 1.00 91.44 90 GLY A N 1
ATOM 689 C CA . GLY A 1 90 ? 3.055 7.909 -14.619 1.00 91.44 90 GLY A CA 1
ATOM 690 C C . GLY A 1 90 ? 4.520 7.448 -14.548 1.00 91.44 90 GLY A C 1
ATOM 691 O O . GLY A 1 90 ? 5.394 8.099 -15.115 1.00 91.44 90 GLY A O 1
ATOM 692 N N . TYR A 1 91 ? 4.809 6.362 -13.825 1.00 91.12 91 TYR A N 1
ATOM 693 C CA . TYR A 1 91 ? 6.135 5.752 -13.683 1.00 91.12 91 TYR A CA 1
ATOM 694 C C . TYR A 1 91 ? 6.014 4.326 -13.132 1.00 91.12 91 TYR A C 1
ATOM 696 O O . TYR A 1 91 ? 4.957 3.909 -12.662 1.00 91.12 91 TYR A O 1
ATOM 704 N N . LEU A 1 92 ? 7.127 3.595 -13.142 1.00 90.75 92 LEU A N 1
ATOM 705 C CA . LEU A 1 92 ? 7.231 2.255 -12.580 1.00 90.75 92 LEU A CA 1
ATOM 706 C C . LEU A 1 92 ? 7.967 2.253 -11.222 1.00 90.75 92 LEU A C 1
ATOM 708 O O . LEU A 1 92 ? 9.088 2.766 -11.137 1.00 90.75 92 LEU A O 1
ATOM 712 N N . PRO A 1 93 ? 7.391 1.685 -10.142 1.00 89.25 93 PRO A N 1
ATOM 713 C CA . PRO A 1 93 ? 8.091 1.550 -8.865 1.00 89.25 93 PRO A CA 1
ATOM 714 C C . PRO A 1 93 ? 9.239 0.531 -8.962 1.00 89.25 93 PRO A C 1
ATOM 716 O O . PRO A 1 93 ? 9.001 -0.665 -9.060 1.00 89.25 93 PRO A O 1
ATOM 719 N N . GLY A 1 94 ? 10.497 0.973 -8.858 1.00 87.00 94 GLY A N 1
ATOM 720 C CA . GLY A 1 94 ? 11.674 0.081 -8.967 1.00 87.00 94 GLY A CA 1
ATOM 721 C C . GLY A 1 94 ? 11.831 -0.979 -7.858 1.00 87.00 94 GLY A C 1
ATOM 722 O O . GLY A 1 94 ? 12.743 -1.792 -7.908 1.00 87.00 94 GLY A O 1
ATOM 723 N N . HIS A 1 95 ? 10.956 -0.962 -6.851 1.00 88.38 95 HIS A N 1
ATOM 724 C CA . HIS A 1 95 ? 10.855 -1.955 -5.775 1.00 88.38 95 HIS A CA 1
ATOM 725 C C . HIS A 1 95 ? 9.525 -2.730 -5.852 1.00 88.38 95 HIS A C 1
ATOM 727 O O . HIS A 1 95 ? 9.071 -3.291 -4.859 1.00 88.38 95 HIS A O 1
ATOM 733 N N . LEU A 1 96 ? 8.874 -2.747 -7.021 1.00 92.25 96 LEU A N 1
ATOM 734 C CA . LEU A 1 96 ? 7.740 -3.621 -7.306 1.00 92.25 96 LEU A CA 1
ATOM 735 C C . LEU A 1 96 ? 8.175 -5.089 -7.195 1.00 92.25 96 LEU A C 1
ATOM 737 O O . LEU A 1 96 ? 9.184 -5.476 -7.779 1.00 92.25 96 LEU A O 1
ATOM 741 N N . ARG A 1 97 ? 7.401 -5.885 -6.447 1.00 93.38 97 ARG A N 1
ATOM 742 C CA . ARG A 1 97 ? 7.585 -7.336 -6.323 1.00 93.38 97 ARG A CA 1
ATOM 743 C C . ARG A 1 97 ? 6.566 -8.115 -7.148 1.00 93.38 97 ARG A C 1
ATOM 745 O O . ARG A 1 97 ? 6.962 -8.994 -7.896 1.00 93.38 97 ARG A O 1
ATOM 752 N N . ARG A 1 98 ? 5.273 -7.786 -7.033 1.00 95.25 98 ARG A N 1
ATOM 753 C CA . ARG A 1 98 ? 4.180 -8.414 -7.807 1.00 95.25 98 ARG A CA 1
ATOM 754 C C . ARG A 1 98 ? 2.903 -7.582 -7.828 1.00 95.25 98 ARG A C 1
ATOM 756 O O . ARG A 1 98 ? 2.757 -6.629 -7.056 1.00 95.25 98 ARG A O 1
ATOM 763 N N . ILE A 1 99 ? 1.928 -8.006 -8.629 1.00 96.06 99 ILE A N 1
ATOM 764 C CA . ILE A 1 99 ? 0.542 -7.533 -8.532 1.00 96.06 99 ILE A CA 1
ATOM 765 C C . ILE A 1 99 ? -0.151 -8.279 -7.379 1.00 96.06 99 ILE A C 1
ATOM 767 O O . ILE A 1 99 ? -0.387 -9.478 -7.453 1.00 96.06 99 ILE A O 1
ATOM 771 N N . ALA A 1 100 ? -0.463 -7.576 -6.288 1.00 95.50 100 ALA A N 1
ATOM 772 C CA . ALA A 1 100 ? -1.071 -8.162 -5.089 1.00 95.50 100 ALA A CA 1
ATOM 773 C C . ALA A 1 100 ? -2.579 -8.415 -5.237 1.00 95.50 100 ALA A C 1
ATOM 775 O O . ALA A 1 100 ? -3.113 -9.338 -4.629 1.00 95.50 100 ALA A O 1
ATOM 776 N N . ALA A 1 101 ? -3.268 -7.573 -6.012 1.00 95.56 101 ALA A N 1
ATOM 777 C CA . ALA A 1 101 ? -4.685 -7.725 -6.319 1.00 95.56 101 ALA A CA 1
ATOM 778 C C . ALA A 1 101 ? -5.029 -7.078 -7.665 1.00 95.56 101 ALA A C 1
ATOM 780 O O . ALA A 1 101 ? -4.423 -6.076 -8.062 1.00 95.56 101 ALA A O 1
ATOM 781 N N . ARG A 1 102 ? -6.052 -7.622 -8.326 1.00 94.69 102 ARG A N 1
ATOM 782 C CA . ARG A 1 102 ? -6.657 -7.099 -9.557 1.00 94.69 102 ARG A CA 1
ATOM 783 C C . ARG A 1 102 ? -8.075 -6.605 -9.277 1.00 94.69 102 ARG A C 1
ATOM 785 O O . ARG A 1 102 ? -8.698 -7.049 -8.314 1.00 94.69 102 ARG A O 1
ATOM 792 N N . ASP A 1 103 ? -8.576 -5.681 -10.090 1.00 93.56 103 ASP A N 1
ATOM 793 C CA . ASP A 1 103 ? -9.977 -5.262 -10.027 1.00 93.56 103 ASP A CA 1
ATOM 794 C C . ASP A 1 103 ? -10.895 -6.194 -10.842 1.00 93.56 103 ASP A C 1
ATOM 796 O O . ASP A 1 103 ? -10.445 -7.163 -11.453 1.00 93.56 103 ASP A O 1
ATOM 800 N N . ALA A 1 104 ? -12.201 -5.912 -10.846 1.00 91.44 104 ALA A N 1
ATOM 801 C CA . ALA A 1 104 ? -13.198 -6.728 -11.544 1.00 91.44 104 ALA A CA 1
ATOM 802 C C . ALA A 1 104 ? -13.012 -6.798 -13.077 1.00 91.44 104 ALA A C 1
ATOM 804 O O . ALA A 1 104 ? -13.618 -7.653 -13.714 1.00 91.44 104 ALA A O 1
ATOM 805 N N . ALA A 1 105 ? -12.185 -5.926 -13.669 1.00 91.12 105 ALA A N 1
ATOM 806 C CA . ALA A 1 105 ? -11.805 -5.967 -15.081 1.00 91.12 105 ALA A CA 1
ATOM 807 C C . ALA A 1 105 ? -10.425 -6.624 -15.303 1.00 91.12 105 ALA A C 1
ATOM 809 O O . ALA A 1 105 ? -9.867 -6.535 -16.395 1.00 91.12 105 ALA A O 1
ATOM 810 N N . GLY A 1 106 ? -9.838 -7.242 -14.271 1.00 92.50 106 GLY A N 1
ATOM 811 C CA . GLY A 1 106 ? -8.519 -7.878 -14.320 1.00 92.50 106 GLY A CA 1
ATOM 812 C C . GLY A 1 106 ? -7.332 -6.907 -14.268 1.00 92.50 106 GLY A C 1
ATOM 813 O O . GLY A 1 106 ? -6.184 -7.361 -14.239 1.00 92.50 106 GLY A O 1
ATOM 814 N N . ARG A 1 107 ? -7.566 -5.586 -14.212 1.00 93.31 107 ARG A N 1
ATOM 815 C CA . ARG A 1 107 ? -6.495 -4.574 -14.171 1.00 93.31 107 ARG A CA 1
ATOM 816 C C . ARG A 1 107 ? -5.769 -4.616 -12.820 1.00 93.31 107 ARG A C 1
ATOM 818 O O . ARG A 1 107 ? -6.433 -4.837 -11.804 1.00 93.31 107 ARG A O 1
ATOM 825 N N . PRO A 1 108 ? -4.452 -4.343 -12.756 1.00 95.38 108 PRO A N 1
ATOM 826 C CA . PRO A 1 108 ? -3.748 -4.137 -11.493 1.00 95.38 108 PRO A CA 1
ATOM 827 C C . PRO A 1 108 ? -4.467 -3.129 -10.587 1.00 95.38 108 PRO A C 1
ATOM 829 O O . PRO A 1 108 ? -4.721 -1.988 -10.976 1.00 95.38 108 PRO A O 1
ATOM 832 N N . ALA A 1 109 ? -4.803 -3.556 -9.371 1.00 95.88 109 ALA A N 1
ATOM 833 C CA . ALA A 1 109 ? -5.480 -2.734 -8.371 1.00 95.88 109 ALA A CA 1
ATOM 834 C C . ALA A 1 109 ? -4.550 -2.383 -7.211 1.00 95.88 109 ALA A C 1
ATOM 836 O O . ALA A 1 109 ? -4.492 -1.221 -6.804 1.00 95.88 109 ALA A O 1
ATOM 837 N N . VAL A 1 110 ? -3.803 -3.375 -6.714 1.00 96.50 110 VAL A N 1
ATOM 838 C CA . VAL A 1 110 ? -2.840 -3.231 -5.617 1.00 96.50 110 VAL A CA 1
ATOM 839 C C . VAL A 1 110 ? -1.515 -3.875 -6.013 1.00 96.50 110 VAL A C 1
ATOM 841 O O . VAL A 1 110 ? -1.491 -4.993 -6.524 1.00 96.50 110 VAL A O 1
ATOM 844 N N . LEU A 1 111 ? -0.415 -3.181 -5.747 1.00 95.75 111 LEU A N 1
ATOM 845 C CA . LEU A 1 111 ? 0.956 -3.661 -5.906 1.00 95.75 111 LEU A CA 1
ATOM 846 C C . LEU A 1 111 ? 1.474 -4.198 -4.571 1.00 95.75 111 LEU A C 1
ATOM 848 O O . LEU A 1 111 ? 1.219 -3.581 -3.535 1.00 95.75 111 LEU A O 1
ATOM 852 N N . GLN A 1 112 ? 2.242 -5.289 -4.598 1.00 95.31 112 GLN A N 1
ATOM 853 C CA . GLN A 1 112 ? 3.147 -5.630 -3.502 1.00 95.31 112 GLN A CA 1
ATOM 854 C C . GLN A 1 112 ? 4.533 -5.073 -3.818 1.00 95.31 112 GLN A C 1
ATOM 856 O O . GLN A 1 112 ? 5.078 -5.306 -4.898 1.00 95.31 112 GLN A O 1
ATOM 861 N N . LEU A 1 113 ? 5.104 -4.365 -2.855 1.00 93.19 113 LEU A N 1
ATOM 862 C CA . LEU A 1 113 ? 6.419 -3.752 -2.914 1.00 93.19 113 LEU A CA 1
ATOM 863 C C . LEU A 1 113 ? 7.389 -4.497 -1.994 1.00 93.19 113 LEU A C 1
ATOM 865 O O . LEU A 1 113 ? 7.005 -4.960 -0.916 1.00 93.19 113 LEU A O 1
ATOM 869 N N . TYR A 1 114 ? 8.648 -4.587 -2.408 1.00 93.06 114 TYR A N 1
ATOM 870 C CA . TYR A 1 114 ? 9.722 -5.124 -1.585 1.00 93.06 114 TYR A CA 1
ATOM 871 C C . TYR A 1 114 ? 9.995 -4.191 -0.382 1.00 93.06 114 TYR A C 1
ATOM 873 O O . TYR A 1 114 ? 10.025 -2.969 -0.568 1.00 93.06 114 TYR A O 1
ATOM 881 N N . PRO A 1 115 ? 10.185 -4.702 0.855 1.00 90.88 115 PRO A N 1
ATOM 882 C CA . PRO A 1 115 ? 10.188 -3.852 2.054 1.00 90.88 115 PRO A CA 1
ATOM 883 C C . PRO A 1 115 ? 11.407 -2.941 2.236 1.00 90.88 115 PRO A C 1
ATOM 885 O O . PRO A 1 115 ? 11.389 -2.094 3.132 1.00 90.88 115 PRO A O 1
ATOM 888 N N . LEU A 1 116 ? 12.467 -3.122 1.445 1.00 87.69 116 LEU A N 1
ATOM 889 C CA . LEU A 1 116 ? 13.714 -2.362 1.528 1.00 87.69 116 LEU A CA 1
ATOM 890 C C . LEU A 1 116 ? 13.992 -1.638 0.202 1.00 87.69 116 LEU A C 1
ATOM 892 O O . LEU A 1 116 ? 13.779 -2.193 -0.869 1.00 87.69 116 LEU A O 1
ATOM 896 N N . GLY A 1 117 ? 14.499 -0.405 0.251 1.00 74.38 117 GLY A N 1
ATOM 897 C CA . GLY A 1 117 ? 14.769 0.385 -0.955 1.00 74.38 117 GLY A CA 1
ATOM 898 C C . GLY A 1 117 ? 16.068 1.188 -0.909 1.00 74.38 117 GLY A C 1
ATOM 899 O O . GLY A 1 117 ? 16.533 1.605 0.152 1.00 74.38 117 GLY A O 1
ATOM 900 N N . ILE A 1 118 ? 16.637 1.469 -2.089 1.00 62.06 118 ILE A N 1
ATOM 901 C CA . ILE A 1 118 ? 17.794 2.366 -2.257 1.00 62.06 118 ILE A CA 1
ATOM 902 C C . ILE A 1 118 ? 17.290 3.799 -2.499 1.00 62.06 118 ILE A C 1
ATOM 904 O O . ILE A 1 118 ? 17.167 4.290 -3.623 1.00 62.06 118 ILE A O 1
ATOM 908 N N . SER A 1 119 ? 16.973 4.489 -1.408 1.00 59.00 119 SER A N 1
ATOM 909 C CA . SER A 1 119 ? 16.345 5.815 -1.399 1.00 59.00 119 SER A CA 1
ATOM 910 C C . SER A 1 119 ? 17.263 6.950 -1.898 1.00 59.00 119 SER A C 1
ATOM 912 O O . SER A 1 119 ? 18.267 7.306 -1.271 1.00 59.00 119 SER A O 1
ATOM 914 N N . ARG A 1 120 ? 16.904 7.602 -3.020 1.00 53.53 120 ARG A N 1
ATOM 915 C CA . ARG A 1 120 ? 17.611 8.811 -3.519 1.00 53.53 120 ARG A CA 1
ATOM 916 C C . ARG A 1 120 ? 17.443 10.022 -2.592 1.00 53.53 120 ARG A C 1
ATOM 918 O O . ARG A 1 120 ? 18.363 10.834 -2.479 1.00 53.53 120 ARG A O 1
ATOM 925 N N . SER A 1 121 ? 16.289 10.165 -1.939 1.00 50.44 121 SER A N 1
ATOM 926 C CA . SER A 1 121 ? 16.030 11.235 -0.965 1.00 50.44 121 SER A CA 1
ATOM 927 C C . SER A 1 121 ? 16.930 11.087 0.265 1.00 50.44 121 SER A C 1
ATOM 929 O O . SER A 1 121 ? 17.474 12.089 0.739 1.00 50.44 121 SER A O 1
ATOM 931 N N . TYR A 1 122 ? 17.200 9.854 0.706 1.00 50.06 122 TYR A N 1
ATOM 932 C CA . TYR A 1 122 ? 18.193 9.583 1.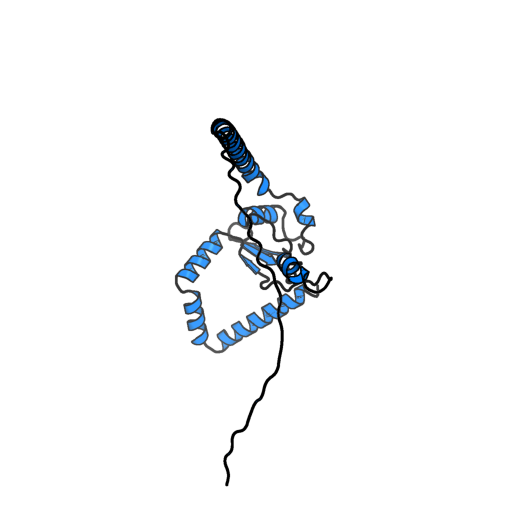744 1.00 50.06 122 TYR A CA 1
ATOM 933 C C . TYR A 1 122 ? 19.628 9.878 1.283 1.00 50.06 122 TYR A C 1
ATOM 935 O O . TYR A 1 122 ? 20.352 10.553 2.017 1.00 50.06 122 TYR A O 1
ATOM 943 N N . LYS A 1 123 ? 20.029 9.535 0.041 1.00 49.66 123 LYS A N 1
ATOM 944 C CA . LYS A 1 123 ? 21.354 9.926 -0.511 1.00 49.66 123 LYS A CA 1
ATOM 945 C C . LYS A 1 123 ? 21.621 11.438 -0.395 1.00 49.66 123 LYS A C 1
ATOM 947 O O . LYS A 1 123 ? 22.768 11.843 -0.215 1.00 49.66 123 LYS A O 1
ATOM 952 N N . ARG A 1 124 ? 20.583 12.288 -0.431 1.00 54.44 124 ARG A N 1
ATOM 953 C CA . ARG A 1 124 ? 20.710 13.748 -0.251 1.00 54.44 124 ARG A CA 1
ATOM 954 C C . ARG A 1 124 ? 20.934 14.179 1.209 1.00 54.44 124 ARG A C 1
ATOM 956 O O . ARG A 1 124 ? 21.690 15.122 1.415 1.00 54.44 124 ARG A O 1
ATOM 963 N N . ARG A 1 125 ? 20.352 13.489 2.204 1.00 53.88 125 ARG A N 1
ATOM 964 C CA . ARG A 1 125 ? 20.669 13.682 3.641 1.00 53.88 125 ARG A CA 1
ATOM 965 C C . ARG A 1 125 ? 22.034 13.083 4.011 1.00 53.88 125 ARG A C 1
ATOM 967 O O . ARG A 1 125 ? 22.800 13.697 4.745 1.00 53.88 125 ARG A O 1
ATOM 974 N N . LYS A 1 126 ? 22.373 11.914 3.456 1.00 45.94 126 LYS A N 1
ATOM 975 C CA . LYS A 1 126 ? 23.593 11.160 3.786 1.00 45.94 126 LYS A CA 1
ATOM 976 C C . LYS A 1 126 ? 24.888 11.755 3.211 1.00 45.94 126 LYS A C 1
ATOM 978 O O . LYS A 1 126 ? 25.966 11.425 3.691 1.00 45.94 126 LYS A O 1
ATOM 983 N N . ARG A 1 127 ? 24.804 12.713 2.272 1.00 51.88 127 ARG A N 1
ATOM 984 C CA . ARG A 1 127 ? 25.955 13.513 1.786 1.00 51.88 127 ARG A CA 1
ATOM 985 C C . ARG A 1 127 ? 26.764 14.208 2.894 1.00 51.88 127 ARG A C 1
ATOM 987 O O . ARG A 1 127 ? 27.865 14.661 2.610 1.00 51.88 127 ARG A O 1
ATOM 994 N N . GLN A 1 128 ? 26.243 14.298 4.120 1.00 53.47 128 GLN A N 1
ATOM 995 C CA . GLN A 1 128 ? 26.966 14.843 5.271 1.00 53.47 128 GLN A CA 1
ATOM 996 C C . GLN A 1 128 ? 27.599 13.786 6.196 1.00 53.47 128 GLN A C 1
ATOM 998 O O . GLN A 1 128 ? 28.561 14.137 6.873 1.00 53.47 128 GLN A O 1
ATOM 1003 N N . ARG A 1 129 ? 27.130 12.521 6.242 1.00 54.91 129 ARG A N 1
ATOM 1004 C CA . ARG A 1 129 ? 27.736 11.446 7.067 1.00 54.91 129 ARG A CA 1
ATOM 1005 C C . ARG A 1 129 ? 27.512 10.027 6.506 1.00 54.91 129 ARG A C 1
ATOM 1007 O O . ARG A 1 129 ? 26.387 9.541 6.478 1.00 54.91 129 ARG A O 1
ATOM 1014 N N . HIS A 1 130 ? 28.627 9.336 6.244 1.00 48.03 130 HIS A N 1
ATOM 1015 C CA . HIS A 1 130 ? 28.810 7.886 6.025 1.00 48.03 130 HIS A CA 1
ATOM 1016 C C . HIS A 1 130 ? 28.563 7.281 4.623 1.00 48.03 130 HIS A C 1
ATOM 1018 O O . HIS A 1 130 ? 27.436 7.018 4.196 1.00 48.03 130 HIS A O 1
ATOM 1024 N N . THR A 1 131 ? 29.671 6.925 3.968 1.00 48.69 131 THR A N 1
ATOM 1025 C CA . THR A 1 131 ? 29.769 6.159 2.714 1.00 48.69 131 THR A CA 1
ATOM 1026 C C . THR A 1 131 ? 29.331 4.703 2.901 1.00 48.69 131 THR A C 1
ATOM 1028 O O . THR A 1 131 ? 29.984 3.956 3.619 1.00 48.69 131 THR A O 1
ATOM 1031 N N . GLY A 1 132 ? 28.224 4.303 2.273 1.00 54.41 132 GLY A N 1
ATOM 1032 C CA . GLY A 1 132 ? 27.748 2.915 2.259 1.00 54.41 132 GLY A CA 1
ATOM 1033 C C . GLY A 1 132 ? 26.293 2.817 1.797 1.00 54.41 132 GLY A C 1
ATOM 1034 O O . GLY A 1 132 ? 25.447 3.582 2.288 1.00 54.41 132 GLY A O 1
ATOM 1035 N N . ASP A 1 133 ? 26.019 1.896 0.869 1.00 57.41 133 ASP A N 1
ATOM 1036 C CA . ASP A 1 133 ? 24.688 1.591 0.328 1.00 57.41 133 ASP A CA 1
ATOM 1037 C C . ASP A 1 133 ? 23.841 0.825 1.361 1.00 57.41 133 ASP A C 1
ATOM 1039 O O . ASP A 1 133 ? 23.572 -0.365 1.250 1.00 57.41 133 ASP A O 1
ATOM 1043 N N . SER A 1 134 ? 23.425 1.541 2.408 1.00 62.41 134 SER A N 1
ATOM 1044 C CA . SER A 1 134 ? 22.422 1.056 3.355 1.00 62.41 134 SER A CA 1
ATOM 1045 C C . SER A 1 134 ? 21.065 1.029 2.665 1.00 62.41 134 SER A C 1
ATOM 1047 O O . SER A 1 134 ? 20.582 2.076 2.223 1.00 62.41 134 SER A O 1
ATOM 1049 N N . ALA A 1 135 ? 20.434 -0.140 2.626 1.00 70.75 135 ALA A N 1
ATOM 1050 C CA . ALA A 1 135 ? 19.017 -0.240 2.321 1.00 70.75 135 ALA A CA 1
ATOM 1051 C C . ALA A 1 135 ? 18.193 0.489 3.404 1.00 70.75 135 ALA A C 1
ATOM 1053 O O . ALA A 1 135 ? 18.586 0.520 4.574 1.00 70.75 135 ALA A O 1
ATOM 1054 N N . GLU A 1 136 ? 17.075 1.105 3.016 1.00 75.56 136 GLU A N 1
ATOM 1055 C CA . GLU A 1 136 ? 16.163 1.825 3.916 1.00 75.56 136 GLU A CA 1
ATOM 1056 C C . GLU A 1 136 ? 14.805 1.098 3.959 1.00 75.56 136 GLU A C 1
ATOM 1058 O O . GLU A 1 136 ? 14.294 0.733 2.896 1.00 75.56 136 GLU A O 1
ATOM 1063 N N . PRO A 1 137 ? 14.199 0.873 5.142 1.00 80.81 137 PRO A N 1
ATOM 1064 C CA . PRO A 1 137 ? 12.880 0.257 5.241 1.00 80.81 137 PRO A CA 1
ATOM 1065 C C . PRO A 1 137 ? 11.799 1.162 4.641 1.00 80.81 137 PRO A C 1
ATOM 1067 O O . PRO A 1 137 ? 11.497 2.230 5.173 1.00 80.81 137 PRO A O 1
ATOM 1070 N N . PHE A 1 138 ? 11.164 0.706 3.563 1.00 77.06 138 PHE A N 1
ATOM 1071 C CA . PHE A 1 138 ? 10.018 1.384 2.964 1.00 77.06 138 PHE A CA 1
ATOM 1072 C C . PHE A 1 138 ? 8.770 1.171 3.851 1.00 77.06 138 PHE A C 1
ATOM 1074 O O . PHE A 1 138 ? 8.573 0.056 4.349 1.00 77.06 138 PHE A O 1
ATOM 1081 N N . PRO A 1 139 ? 7.950 2.206 4.132 1.00 78.88 139 PRO A N 1
ATOM 1082 C CA . PRO A 1 139 ? 6.984 2.167 5.236 1.00 78.88 139 PRO A CA 1
ATOM 1083 C C . PRO A 1 139 ? 5.797 1.218 5.009 1.00 78.88 139 PRO A C 1
ATOM 1085 O O . PRO A 1 139 ? 5.244 0.705 5.981 1.00 78.88 139 PRO A O 1
ATOM 1088 N N . THR A 1 140 ? 5.415 0.949 3.758 1.00 87.44 140 THR A N 1
ATOM 1089 C CA . THR A 1 140 ? 4.281 0.079 3.411 1.00 87.44 140 THR A CA 1
ATOM 1090 C C . THR A 1 140 ? 4.668 -0.943 2.345 1.00 87.44 140 THR A C 1
ATOM 1092 O O . THR A 1 140 ? 5.412 -0.636 1.424 1.00 87.44 140 THR A O 1
ATOM 1095 N N . MET A 1 141 ? 4.151 -2.171 2.437 1.00 93.44 141 MET A N 1
ATOM 1096 C CA . MET A 1 141 ? 4.352 -3.194 1.396 1.00 93.44 141 MET A CA 1
ATOM 1097 C C . MET A 1 141 ? 3.269 -3.199 0.320 1.00 93.44 141 MET A C 1
ATOM 1099 O O . MET A 1 141 ? 3.416 -3.892 -0.680 1.00 93.44 141 MET A O 1
ATOM 1103 N N . LEU A 1 142 ? 2.150 -2.511 0.544 1.00 94.31 142 LEU A N 1
ATOM 1104 C CA . LEU A 1 142 ? 0.987 -2.544 -0.336 1.00 94.31 142 LEU A CA 1
ATOM 1105 C C . LEU A 1 142 ? 0.692 -1.138 -0.847 1.00 94.31 142 LEU A C 1
ATOM 1107 O O . LEU A 1 142 ? 0.660 -0.188 -0.063 1.00 94.31 142 LEU A O 1
ATOM 1111 N N . TRP A 1 143 ? 0.463 -1.018 -2.155 1.00 94.50 143 TRP A N 1
ATOM 1112 C CA . TRP A 1 143 ? 0.136 0.253 -2.798 1.00 94.50 143 TRP A CA 1
ATOM 1113 C C . TRP A 1 143 ? -1.064 0.117 -3.725 1.00 94.50 143 TRP A C 1
ATOM 1115 O O . TRP A 1 143 ? -1.027 -0.635 -4.696 1.00 94.50 143 TRP A O 1
ATOM 1125 N N . LEU A 1 144 ? -2.125 0.869 -3.442 1.00 95.88 144 LEU A N 1
ATOM 1126 C CA . LEU A 1 144 ? -3.257 1.039 -4.345 1.00 95.88 144 LEU A CA 1
ATOM 1127 C C . LEU A 1 144 ? -2.824 1.832 -5.593 1.00 95.88 144 LEU A C 1
ATOM 1129 O O . LEU A 1 144 ? -2.440 2.994 -5.480 1.00 95.88 144 LEU A O 1
ATOM 1133 N N . VAL A 1 145 ? -2.904 1.206 -6.770 1.00 95.44 145 VAL A N 1
ATOM 1134 C CA . VAL A 1 145 ? -2.550 1.814 -8.068 1.00 95.44 145 VAL A CA 1
ATOM 1135 C C . VAL A 1 145 ? -3.780 2.277 -8.858 1.00 95.44 145 VAL A C 1
ATOM 1137 O O . VAL A 1 145 ? -3.717 3.270 -9.578 1.00 95.44 145 VAL A O 1
ATOM 1140 N N . SER A 1 146 ? -4.931 1.617 -8.694 1.00 94.81 146 SER A N 1
ATOM 1141 C CA . SER A 1 146 ? -6.154 1.985 -9.420 1.00 94.81 146 SER A CA 1
ATOM 1142 C C . SER A 1 146 ? -6.681 3.360 -8.988 1.00 94.81 146 SER A C 1
ATOM 1144 O O . SER A 1 146 ? -7.226 3.503 -7.890 1.00 94.81 146 SER A O 1
ATOM 1146 N N . LYS A 1 147 ? -6.613 4.361 -9.882 1.00 92.06 147 LYS A N 1
ATOM 1147 C CA . LYS A 1 147 ? -7.182 5.706 -9.657 1.00 92.06 147 LYS A CA 1
ATOM 1148 C C . LYS A 1 147 ? -8.663 5.660 -9.274 1.00 92.06 147 LYS A C 1
ATOM 1150 O O . LYS A 1 147 ? -9.100 6.418 -8.411 1.00 92.06 147 LYS A O 1
ATOM 1155 N N . ARG A 1 148 ? -9.436 4.752 -9.887 1.00 92.00 148 ARG A N 1
ATOM 1156 C CA . ARG A 1 148 ? -10.869 4.572 -9.603 1.00 92.00 148 ARG A CA 1
ATOM 1157 C C . ARG A 1 148 ? -11.099 4.156 -8.151 1.00 92.00 148 ARG A C 1
ATOM 1159 O O . ARG A 1 148 ? -11.914 4.774 -7.473 1.00 92.00 148 ARG A O 1
ATOM 1166 N N . LEU A 1 149 ? -10.365 3.150 -7.672 1.00 94.00 149 LEU A N 1
ATOM 1167 C CA . LEU A 1 149 ? -10.446 2.722 -6.274 1.00 94.00 149 LEU A CA 1
ATOM 1168 C C . LEU A 1 149 ? -9.913 3.809 -5.331 1.00 94.00 149 LEU A C 1
ATOM 1170 O O . LEU A 1 149 ? -10.534 4.061 -4.306 1.00 94.00 149 LEU A O 1
ATOM 1174 N N . GLY A 1 150 ? -8.834 4.508 -5.701 1.00 94.69 150 GLY A N 1
ATOM 1175 C CA . GLY A 1 150 ? -8.292 5.630 -4.927 1.00 94.69 150 GLY A CA 1
ATOM 1176 C C . GLY A 1 150 ? -9.315 6.745 -4.694 1.00 94.69 150 GLY A C 1
ATOM 1177 O O . GLY A 1 150 ? -9.481 7.199 -3.567 1.00 94.69 150 GLY A O 1
ATOM 1178 N N . LEU A 1 151 ? -10.080 7.123 -5.724 1.00 95.75 151 LEU A N 1
ATOM 1179 C CA . LEU A 1 151 ? -11.182 8.087 -5.597 1.00 95.75 151 LEU A CA 1
ATOM 1180 C C . LEU A 1 151 ? -12.332 7.569 -4.716 1.00 95.75 151 LEU A C 1
ATOM 1182 O O . LEU A 1 151 ? -12.948 8.350 -3.991 1.00 95.75 151 LEU A O 1
ATOM 1186 N N . GLN A 1 152 ? -12.630 6.266 -4.756 1.00 95.44 152 GLN A N 1
ATOM 1187 C CA . GLN A 1 152 ? -13.650 5.662 -3.890 1.00 95.44 152 GLN A CA 1
ATOM 1188 C C . GLN A 1 152 ? -13.204 5.633 -2.419 1.00 95.44 152 GLN A C 1
ATOM 1190 O O . GLN A 1 152 ? -13.995 5.991 -1.549 1.00 95.44 152 GLN A O 1
ATOM 1195 N N . VAL A 1 153 ? -11.941 5.291 -2.144 1.00 95.25 153 VAL A N 1
ATOM 1196 C CA . VAL A 1 153 ? -11.344 5.349 -0.798 1.00 95.25 153 VAL A CA 1
ATOM 1197 C C . VAL A 1 153 ? -11.320 6.789 -0.283 1.00 95.25 153 VAL A C 1
ATOM 1199 O O . VAL A 1 153 ? -11.870 7.048 0.783 1.00 95.25 153 VAL A O 1
ATOM 1202 N N . ALA A 1 154 ? -10.826 7.746 -1.073 1.00 96.75 154 ALA A N 1
ATOM 1203 C CA . ALA A 1 154 ? -10.803 9.162 -0.698 1.00 96.75 154 ALA A CA 1
ATOM 1204 C C . ALA A 1 154 ? -12.207 9.719 -0.386 1.00 96.75 154 ALA A C 1
ATOM 1206 O O . ALA A 1 154 ? -12.367 10.550 0.509 1.00 96.75 154 ALA A O 1
ATOM 1207 N N . ARG A 1 155 ? -13.254 9.241 -1.077 1.00 97.56 155 ARG A N 1
ATOM 1208 C CA . ARG A 1 155 ? -14.649 9.594 -0.762 1.00 97.56 155 ARG A CA 1
ATOM 1209 C C . ARG A 1 155 ? -15.099 9.038 0.594 1.00 97.56 155 ARG A C 1
ATOM 1211 O O . ARG A 1 155 ? -15.775 9.757 1.324 1.00 97.56 155 ARG A O 1
ATOM 1218 N N . LEU A 1 156 ? -14.736 7.799 0.931 1.00 96.81 156 LEU A N 1
ATOM 1219 C CA . LEU A 1 156 ? -15.034 7.196 2.239 1.00 96.81 156 LEU A CA 1
ATOM 1220 C C . LEU A 1 156 ? -14.274 7.902 3.372 1.00 96.81 156 LEU A C 1
ATOM 1222 O O . LEU A 1 156 ? -14.848 8.166 4.427 1.00 96.81 156 LEU A O 1
ATOM 1226 N N . GLU A 1 157 ? -13.008 8.257 3.147 1.00 97.25 157 GLU A N 1
ATOM 1227 C CA . GLU A 1 157 ? -12.190 9.034 4.086 1.00 97.25 157 GLU A CA 1
ATOM 1228 C C . GLU A 1 157 ? -12.793 10.422 4.336 1.00 97.25 157 GLU A C 1
ATOM 1230 O O . GLU A 1 157 ? -13.014 10.795 5.488 1.00 97.25 157 GLU A O 1
ATOM 1235 N N . TYR A 1 158 ? -13.155 11.147 3.269 1.00 97.50 158 TYR A N 1
ATOM 1236 C CA . TYR A 1 158 ? -13.815 12.455 3.347 1.00 97.50 158 TYR A CA 1
ATOM 1237 C C . TYR A 1 158 ? -15.146 12.414 4.118 1.00 97.50 158 TYR A C 1
ATOM 1239 O O . TYR A 1 158 ? -15.498 13.368 4.808 1.00 97.50 158 TYR A O 1
ATOM 1247 N N . GLN A 1 159 ? -15.872 11.296 4.050 1.00 97.50 159 GLN A N 1
ATOM 1248 C CA . GLN A 1 159 ? -17.113 11.065 4.799 1.00 97.50 159 GLN A CA 1
ATOM 1249 C C . GLN A 1 159 ? -16.886 10.693 6.281 1.00 97.50 159 GLN A C 1
ATOM 1251 O O . GLN A 1 159 ? -17.839 10.338 6.971 1.00 97.50 159 GLN A O 1
ATOM 1256 N N . GLY A 1 160 ? -15.650 10.761 6.791 1.00 97.69 160 GLY A N 1
ATOM 1257 C CA . GLY A 1 160 ? -15.313 10.402 8.173 1.00 97.69 160 GLY A CA 1
ATOM 1258 C C . GLY A 1 160 ? -15.198 8.893 8.409 1.00 97.69 160 GLY A C 1
ATOM 1259 O O . GLY A 1 160 ? -15.293 8.433 9.550 1.00 97.69 160 GLY A O 1
ATOM 1260 N N . GLY A 1 161 ? -15.000 8.106 7.345 1.00 97.38 161 GLY A N 1
ATOM 1261 C CA . GLY A 1 161 ? -14.952 6.645 7.400 1.00 97.38 161 GLY A CA 1
ATOM 1262 C C . GLY A 1 161 ? -13.898 6.103 8.368 1.00 97.38 161 GLY A C 1
ATOM 1263 O O . GLY A 1 161 ? -14.198 5.185 9.124 1.00 97.38 161 GLY A O 1
ATOM 1264 N N . VAL A 1 162 ? -12.702 6.705 8.409 1.00 95.94 162 VAL A N 1
ATOM 1265 C CA . VAL A 1 162 ? -11.613 6.299 9.323 1.00 95.94 162 VAL A CA 1
ATOM 1266 C C . VAL A 1 162 ? -12.036 6.454 10.785 1.00 95.94 162 VAL A C 1
ATOM 1268 O O . VAL A 1 162 ? -12.119 5.453 11.490 1.00 95.94 162 VAL A O 1
ATOM 1271 N N . ALA A 1 163 ? -12.428 7.660 11.207 1.00 97.00 163 ALA A N 1
ATOM 1272 C CA . ALA A 1 163 ? -12.890 7.924 12.574 1.00 97.00 163 ALA A CA 1
ATOM 1273 C C . ALA A 1 163 ? -14.106 7.059 12.967 1.00 97.00 163 ALA A C 1
ATOM 1275 O O . ALA A 1 163 ? -14.244 6.632 14.113 1.00 97.00 163 ALA A O 1
ATOM 1276 N N . THR A 1 164 ? -14.980 6.748 12.003 1.00 97.50 164 THR A N 1
ATOM 1277 C CA . THR A 1 164 ? -16.124 5.846 12.209 1.00 97.50 164 THR A CA 1
ATOM 1278 C C . THR A 1 164 ? -15.672 4.404 12.453 1.00 97.50 164 THR A C 1
ATOM 1280 O O . THR A 1 164 ? -16.215 3.732 13.329 1.00 97.50 164 THR A O 1
ATOM 1283 N N . MET A 1 165 ? -14.677 3.915 11.708 1.00 96.06 165 MET A N 1
ATOM 1284 C CA . MET A 1 165 ? -14.098 2.584 11.910 1.00 96.06 165 MET A CA 1
ATOM 1285 C C . MET A 1 165 ? -13.323 2.496 13.228 1.00 96.06 165 MET A C 1
ATOM 1287 O O . MET A 1 165 ? -13.501 1.523 13.952 1.00 96.06 165 MET A O 1
ATOM 1291 N N . GLU A 1 166 ? -12.540 3.518 13.580 1.00 96.19 166 GLU A N 1
ATOM 1292 C CA . GLU A 1 166 ? -11.814 3.602 14.857 1.00 96.19 166 GLU A CA 1
ATOM 1293 C C . GLU A 1 166 ? -12.770 3.574 16.054 1.00 96.19 166 GLU A C 1
ATOM 1295 O O . GLU A 1 166 ? -12.581 2.778 16.974 1.00 96.19 166 GLU A O 1
ATOM 1300 N N . LYS A 1 167 ? -13.851 4.368 16.011 1.00 97.38 167 LYS A N 1
ATOM 1301 C CA . LYS A 1 167 ? -14.898 4.341 17.038 1.00 97.38 167 LYS A CA 1
ATOM 1302 C C . LYS A 1 167 ? -15.532 2.950 17.156 1.00 97.38 167 LYS A C 1
ATOM 1304 O O . LYS A 1 167 ? -15.561 2.383 18.245 1.00 97.38 167 LYS A O 1
ATOM 1309 N N . ARG A 1 168 ? -15.989 2.376 16.034 1.00 96.56 168 ARG A N 1
ATOM 1310 C CA . ARG A 1 168 ? -16.612 1.039 16.005 1.00 96.56 168 ARG A CA 1
ATOM 1311 C C . ARG A 1 168 ? -15.680 -0.055 16.520 1.00 96.56 168 ARG A C 1
ATOM 1313 O O . ARG A 1 168 ? -16.154 -0.995 17.142 1.00 96.56 168 ARG A O 1
ATOM 1320 N N . LEU A 1 169 ? -14.380 0.057 16.256 1.00 96.56 169 LEU A N 1
ATOM 1321 C CA . LEU A 1 169 ? -13.358 -0.851 16.763 1.00 96.56 169 LEU A CA 1
ATOM 1322 C C . LEU A 1 169 ? -13.184 -0.699 18.281 1.00 96.56 169 LEU A C 1
ATOM 1324 O O . LEU A 1 169 ? -13.159 -1.709 18.979 1.00 96.56 169 LEU A O 1
ATOM 1328 N N . GLY A 1 170 ? -13.119 0.529 18.803 1.00 96.06 170 GLY A N 1
ATOM 1329 C CA . GLY A 1 170 ? -13.063 0.787 20.248 1.00 96.06 170 GLY A CA 1
ATOM 1330 C C . GLY A 1 170 ? -14.290 0.266 21.006 1.00 96.06 170 GLY A C 1
ATOM 1331 O O . GLY A 1 170 ? -14.156 -0.247 22.112 1.00 96.06 170 GLY A O 1
ATOM 1332 N N . GLU A 1 171 ? -15.465 0.325 20.378 1.00 97.31 171 GLU A N 1
ATOM 1333 C CA . GLU A 1 171 ? -16.742 -0.187 20.900 1.00 97.31 171 GLU A CA 1
ATOM 1334 C C . GLU A 1 171 ? -16.962 -1.695 20.626 1.00 97.31 171 GLU A C 1
ATOM 1336 O O . GLU A 1 171 ? -17.997 -2.244 21.003 1.00 97.31 171 GLU A O 1
ATOM 1341 N N . SER A 1 172 ? -16.020 -2.384 19.965 1.00 96.94 172 SER A N 1
ATOM 1342 C CA . SER A 1 172 ? -16.190 -3.786 19.548 1.00 96.94 172 SER A CA 1
ATOM 1343 C C . SER A 1 172 ? -15.763 -4.822 20.597 1.00 96.94 172 SER A C 1
ATOM 1345 O O . SER A 1 172 ? -14.922 -4.576 21.472 1.00 96.94 172 SER A O 1
ATOM 1347 N N . ALA A 1 173 ? -16.340 -6.021 20.464 1.00 97.50 173 ALA A N 1
ATOM 1348 C CA . ALA A 1 173 ? -16.013 -7.197 21.263 1.00 97.50 173 ALA A CA 1
ATOM 1349 C C . ALA A 1 173 ? -14.516 -7.566 21.178 1.00 97.50 173 ALA A C 1
ATOM 1351 O O . ALA A 1 173 ? -13.818 -7.210 20.222 1.00 97.50 173 ALA A O 1
ATOM 1352 N N . GLU A 1 174 ? -14.004 -8.263 22.197 1.00 97.56 174 GLU A N 1
ATOM 1353 C CA . GLU A 1 174 ? -12.569 -8.563 22.295 1.00 97.56 174 GLU A CA 1
ATOM 1354 C C . GLU A 1 174 ? -12.067 -9.402 21.118 1.00 97.56 174 GLU A C 1
ATOM 1356 O O . GLU A 1 174 ? -10.946 -9.179 20.674 1.00 97.56 174 GLU A O 1
ATOM 1361 N N . GLU A 1 175 ? -12.886 -10.286 20.541 1.00 97.38 175 GLU A N 1
ATOM 1362 C CA . GLU A 1 175 ? -12.502 -11.103 19.386 1.00 97.38 175 GLU A CA 1
ATOM 1363 C C . GLU A 1 175 ? -12.157 -10.241 18.162 1.00 97.38 175 GLU A C 1
ATOM 1365 O O . GLU A 1 175 ? -11.206 -10.540 17.441 1.00 97.38 175 GLU A O 1
ATOM 1370 N N . VAL A 1 176 ? -12.873 -9.130 17.951 1.00 97.31 176 VAL A N 1
ATOM 1371 C CA . VAL A 1 176 ? -12.621 -8.199 16.836 1.00 97.31 176 VAL A CA 1
ATOM 1372 C C . VAL A 1 176 ? -11.312 -7.438 17.058 1.00 97.31 176 VAL A C 1
ATOM 1374 O O . VAL A 1 176 ? -10.489 -7.327 16.146 1.00 97.31 176 VAL A O 1
ATOM 1377 N N . ARG A 1 177 ? -11.075 -6.960 18.285 1.00 97.00 177 ARG A N 1
ATOM 1378 C CA . ARG A 1 177 ? -9.825 -6.273 18.653 1.00 97.00 177 ARG A CA 1
ATOM 1379 C C . ARG A 1 177 ? -8.630 -7.236 18.667 1.00 97.00 177 ARG A C 1
ATOM 1381 O O . ARG A 1 177 ? -7.534 -6.843 18.276 1.00 97.00 177 ARG A O 1
ATOM 1388 N N . ALA A 1 178 ? -8.829 -8.501 19.030 1.00 97.50 178 ALA A N 1
ATOM 1389 C CA . ALA A 1 178 ? -7.825 -9.557 18.925 1.00 97.50 178 ALA A CA 1
ATOM 1390 C C . ALA A 1 178 ? -7.489 -9.890 17.464 1.00 97.50 178 ALA A C 1
ATOM 1392 O O . ALA A 1 178 ? -6.310 -9.947 17.117 1.00 97.50 178 ALA A O 1
ATOM 1393 N N . ALA A 1 179 ? -8.494 -10.018 16.591 1.00 97.44 179 ALA A N 1
ATOM 1394 C CA . ALA A 1 179 ? -8.289 -10.231 15.158 1.00 97.44 179 ALA A CA 1
ATOM 1395 C C . ALA A 1 179 ? -7.503 -9.081 14.503 1.00 97.44 179 ALA A C 1
ATOM 1397 O O . ALA A 1 179 ? -6.632 -9.329 13.670 1.00 97.44 179 ALA A O 1
ATOM 1398 N N . GLN A 1 180 ? -7.737 -7.829 14.917 1.00 96.69 180 GLN A N 1
ATOM 1399 C CA . GLN A 1 180 ? -6.938 -6.687 14.461 1.00 96.69 180 GLN A CA 1
ATOM 1400 C C . GLN A 1 180 ? -5.462 -6.800 14.890 1.00 96.69 180 GLN A C 1
ATOM 1402 O O . GLN A 1 180 ? -4.570 -6.583 14.069 1.00 96.69 180 GLN A O 1
ATOM 1407 N N . ARG A 1 181 ? -5.185 -7.161 16.154 1.00 97.12 181 ARG A N 1
ATOM 1408 C CA . ARG A 1 181 ? -3.806 -7.362 16.647 1.00 97.12 181 ARG A CA 1
ATOM 1409 C C . ARG A 1 181 ? -3.100 -8.480 15.874 1.00 97.12 181 ARG A C 1
ATOM 1411 O O . ARG A 1 181 ? -2.018 -8.248 15.341 1.00 97.12 181 ARG A O 1
ATOM 1418 N N . ALA A 1 182 ? -3.768 -9.619 15.692 1.00 97.88 182 ALA A N 1
ATOM 1419 C CA . ALA A 1 182 ? -3.265 -10.730 14.885 1.00 97.88 182 ALA A CA 1
ATOM 1420 C C . ALA A 1 182 ? -3.003 -10.328 13.418 1.00 97.88 182 ALA A C 1
ATOM 1422 O O . ALA A 1 182 ? -2.025 -10.772 12.820 1.00 97.88 182 ALA A O 1
ATOM 1423 N N . ALA A 1 183 ? -3.820 -9.443 12.832 1.00 96.50 183 ALA A N 1
ATOM 1424 C CA . ALA A 1 183 ? -3.579 -8.913 11.489 1.00 96.50 183 ALA A CA 1
ATOM 1425 C C . ALA A 1 183 ? -2.335 -8.002 11.420 1.00 96.50 183 ALA A C 1
ATOM 1427 O O . ALA A 1 183 ? -1.582 -8.069 10.446 1.00 96.50 183 ALA A O 1
ATOM 1428 N N . HIS A 1 184 ? -2.075 -7.183 12.448 1.00 95.50 184 HIS A N 1
ATOM 1429 C CA . HIS A 1 184 ? -0.843 -6.388 12.538 1.00 95.50 184 HIS A CA 1
ATOM 1430 C C . HIS A 1 184 ? 0.404 -7.272 12.708 1.00 95.50 184 HIS A C 1
ATOM 1432 O O . HIS A 1 184 ? 1.412 -7.046 12.035 1.00 95.50 184 HIS A O 1
ATOM 1438 N N . GLU A 1 185 ? 0.330 -8.298 13.557 1.00 97.44 185 GLU A N 1
ATOM 1439 C CA . GLU A 1 185 ? 1.394 -9.294 13.744 1.00 97.44 185 GLU A CA 1
ATOM 1440 C C . GLU A 1 185 ? 1.661 -10.074 12.448 1.00 97.44 185 GLU A C 1
ATOM 1442 O O . GLU A 1 185 ? 2.809 -10.178 12.014 1.00 97.44 185 GLU A O 1
ATOM 1447 N N . GLY A 1 186 ? 0.607 -10.524 11.762 1.00 96.38 186 GLY A N 1
ATOM 1448 C CA . GLY A 1 186 ? 0.696 -11.177 10.456 1.00 96.38 186 GLY A CA 1
ATOM 1449 C C . GLY A 1 186 ? 1.313 -10.283 9.376 1.00 96.38 186 GLY A C 1
ATOM 1450 O O . GLY A 1 186 ? 2.140 -10.749 8.594 1.00 96.38 186 GLY A O 1
ATOM 1451 N N . TYR A 1 187 ? 0.992 -8.984 9.355 1.00 94.06 187 TYR A N 1
ATOM 1452 C CA . TYR A 1 187 ? 1.632 -8.021 8.452 1.00 94.06 187 TYR A CA 1
ATOM 1453 C C . TYR A 1 187 ? 3.127 -7.838 8.762 1.00 94.06 187 TYR A C 1
ATOM 1455 O O . TYR A 1 187 ? 3.945 -7.797 7.840 1.00 94.06 187 TYR A O 1
ATOM 1463 N N . ALA A 1 188 ? 3.505 -7.767 10.043 1.00 93.25 188 ALA A N 1
ATOM 1464 C CA . ALA A 1 188 ? 4.905 -7.686 10.458 1.00 93.25 188 ALA A CA 1
ATOM 1465 C C . ALA A 1 188 ? 5.688 -8.959 10.086 1.00 93.25 188 ALA A C 1
ATOM 1467 O O . ALA A 1 188 ? 6.777 -8.859 9.521 1.00 93.25 188 ALA A O 1
ATOM 1468 N N . ALA A 1 189 ? 5.108 -10.140 10.320 1.00 94.88 189 ALA A N 1
ATOM 1469 C CA . ALA A 1 189 ? 5.687 -11.426 9.942 1.00 94.88 189 ALA A CA 1
ATOM 1470 C C . ALA A 1 189 ? 5.841 -11.562 8.418 1.00 94.88 189 ALA A C 1
ATOM 1472 O O . ALA A 1 189 ? 6.920 -11.908 7.943 1.00 94.88 189 ALA A O 1
ATOM 1473 N N . ALA A 1 190 ? 4.813 -11.206 7.638 1.00 93.31 190 ALA A N 1
ATOM 1474 C CA . ALA A 1 190 ? 4.883 -11.197 6.176 1.00 93.31 190 ALA A CA 1
ATOM 1475 C C . ALA A 1 190 ? 5.965 -10.236 5.655 1.00 93.31 190 ALA A C 1
ATOM 1477 O O . ALA A 1 190 ? 6.678 -10.561 4.707 1.00 93.31 190 ALA A O 1
ATOM 1478 N N . ARG A 1 191 ? 6.133 -9.072 6.298 1.00 93.19 191 ARG A N 1
ATOM 1479 C CA . ARG A 1 191 ? 7.195 -8.112 5.962 1.00 93.19 191 ARG A CA 1
ATOM 1480 C C . ARG A 1 191 ? 8.585 -8.640 6.271 1.00 93.19 191 ARG A C 1
ATOM 1482 O O . ARG A 1 191 ? 9.501 -8.389 5.497 1.00 93.19 191 ARG A O 1
ATOM 1489 N N . TRP A 1 192 ? 8.739 -9.352 7.383 1.00 92.38 192 TRP A N 1
ATOM 1490 C CA . TRP A 1 192 ? 10.006 -9.974 7.747 1.00 92.38 192 TRP A CA 1
ATOM 1491 C C . TRP A 1 192 ? 10.350 -11.143 6.819 1.00 92.38 192 TRP A C 1
ATOM 1493 O O . TRP A 1 192 ? 11.487 -11.235 6.369 1.00 92.38 192 TRP A O 1
ATOM 1503 N N . ALA A 1 193 ? 9.371 -11.978 6.460 1.00 92.88 193 ALA A N 1
ATOM 1504 C CA . ALA A 1 193 ? 9.561 -13.086 5.526 1.00 92.88 193 ALA A CA 1
ATOM 1505 C C . ALA A 1 193 ? 10.121 -12.608 4.176 1.00 92.88 193 ALA A C 1
ATOM 1507 O O . ALA A 1 193 ? 11.129 -13.138 3.728 1.00 92.88 193 ALA A O 1
ATOM 1508 N N . LEU A 1 194 ? 9.554 -11.542 3.594 1.00 90.50 194 LEU A N 1
ATOM 1509 C CA . LEU A 1 194 ? 10.043 -10.973 2.330 1.00 90.50 194 LEU A CA 1
ATOM 1510 C C . LEU A 1 194 ? 11.493 -10.466 2.372 1.00 90.50 194 LEU A C 1
ATOM 1512 O O . LEU A 1 194 ? 12.085 -10.309 1.318 1.00 90.50 194 LEU A O 1
ATOM 1516 N N . VAL A 1 195 ? 12.050 -10.140 3.542 1.00 88.50 195 VAL A N 1
ATOM 1517 C CA . VAL A 1 195 ? 13.435 -9.635 3.670 1.00 88.50 195 VAL A CA 1
ATOM 1518 C C . VAL A 1 195 ? 14.455 -10.773 3.825 1.00 88.50 195 VAL A C 1
ATOM 1520 O O . VAL A 1 195 ? 15.652 -10.537 3.690 1.00 88.50 195 VAL A O 1
ATOM 1523 N N . ASN A 1 196 ? 13.991 -11.994 4.108 1.00 85.62 196 ASN A N 1
ATOM 1524 C CA . ASN A 1 196 ? 14.824 -13.182 4.328 1.00 85.62 196 ASN A CA 1
ATOM 1525 C C . ASN A 1 196 ? 14.608 -14.265 3.246 1.00 85.62 196 ASN A C 1
ATOM 1527 O O . ASN A 1 196 ? 14.960 -15.422 3.473 1.00 85.62 196 ASN A O 1
ATOM 1531 N N . GLU A 1 197 ? 13.994 -13.886 2.120 1.00 74.56 197 GLU A N 1
ATOM 1532 C CA . GLU A 1 197 ? 13.805 -14.683 0.895 1.00 74.56 197 GLU A CA 1
ATOM 1533 C C . GLU A 1 197 ? 14.998 -14.494 -0.058 1.00 74.56 197 GLU A C 1
ATOM 1535 O O . GLU A 1 197 ? 15.522 -15.526 -0.529 1.00 74.56 197 GLU A O 1
#

Foldseek 3Di:
DDDDDDDDDDDDDDDDDDDDDDDDDDDDDDDPVVVVVVVVVVVVVVVVVVVCVVVVVVQLADDPVVVVLQPQADPQQDSVQQSLLSVQPVDGDSQFNHQPDADPVRHRFKTFGQQWDQDPVVVVVCVVDDDDRDTDGDPDRMDGRDPVVVVVVVVCVVVVVVVVVVVCLVVDDVVSVVVVVVVVVVRVVVNVVSVVD

Organism: NCBI:txid124430

InterPro domains:
  IPR007511 Protein of unknown function DUF501 [PF04417] (100-196)
  IPR007511 Protein of unknown function DUF501 [PTHR37163] (66-196)